Protein AF-A0A194RDP9-F1 (afdb_monomer_lite)

Secondary structure (DSSP, 8-state):
--EEEEPPHHHHHHHHHH-SSSPPPPSEEEE--GGG-SEEEEEEEEEETTS-TT-SS--TTS---S--PPPTTS---HHHHHHHHHHHHHHHHHHHHHHHHHHHS--SS--EEETTEEEEEEETTEEEEEEEEEE-S------------S--------HHHHHHHHHHHHHHHHHHH-PPPPPPTTS--PSPHHHHHHTTTT--HHHHHHTTS---HHHHHHHHHHHHHHHHHHHHHHHHHHHHS--EEEEEEEETTTEEEEEEEESS-TT---BTTB--GGGGGS-PPPEEE-GGGSS-SSHHHHHHHHHHHHHS--

Radius of gyration: 32.12 Å; chains: 1; bounding box: 70×54×94 Å

pLDDT: mean 72.59, std 16.93, range [27.05, 93.56]

Organism: Papilio machaon (NCBI:txid76193)

Structure (mmCIF, N/CA/C/O backbone):
data_AF-A0A194RDP9-F1
#
_entry.id   AF-A0A194RDP9-F1
#
loop_
_atom_site.group_PDB
_atom_site.id
_atom_site.type_symbol
_atom_site.label_atom_id
_atom_site.label_alt_id
_atom_site.label_comp_id
_atom_site.label_asym_id
_atom_site.label_entity_id
_atom_site.label_seq_id
_atom_site.pdbx_PDB_ins_code
_atom_site.Cartn_x
_atom_site.Cartn_y
_atom_site.Cartn_z
_atom_site.occupancy
_atom_site.B_iso_or_equiv
_atom_site.auth_seq_id
_atom_site.auth_comp_id
_atom_site.auth_asym_id
_atom_site.auth_atom_id
_atom_site.pdbx_PDB_model_num
ATOM 1 N N . MET A 1 1 ? 20.297 0.178 -27.960 1.00 49.28 1 MET A N 1
ATOM 2 C CA . MET A 1 1 ? 21.492 0.766 -27.316 1.00 49.28 1 MET A CA 1
ATOM 3 C C . MET A 1 1 ? 21.478 2.262 -27.610 1.00 49.28 1 MET A C 1
ATOM 5 O O . MET A 1 1 ? 21.425 2.613 -28.782 1.00 49.28 1 MET A O 1
ATOM 9 N N . SER A 1 2 ? 21.402 3.127 -26.597 1.00 51.59 2 SER A N 1
ATOM 10 C CA . SER A 1 2 ? 21.427 4.587 -26.800 1.00 51.59 2 SER A CA 1
ATOM 11 C C . SER A 1 2 ? 22.843 5.030 -27.166 1.00 51.59 2 SER A C 1
ATOM 13 O O . SER A 1 2 ? 23.798 4.568 -26.543 1.00 51.59 2 SER A O 1
ATOM 15 N N . GLN A 1 3 ? 22.990 5.899 -28.167 1.00 62.12 3 GLN A N 1
ATOM 16 C CA . GLN A 1 3 ? 24.301 6.363 -28.633 1.00 62.12 3 GLN A CA 1
ATOM 17 C C . GLN A 1 3 ? 24.459 7.860 -28.363 1.00 62.12 3 GLN A C 1
ATOM 19 O O . GLN A 1 3 ? 23.601 8.663 -28.740 1.00 62.12 3 GLN A O 1
ATOM 24 N N . VAL A 1 4 ? 25.571 8.228 -27.724 1.00 70.38 4 VAL A N 1
ATOM 25 C CA . VAL A 1 4 ? 25.986 9.620 -27.525 1.00 70.38 4 VAL A CA 1
ATOM 26 C C . VAL A 1 4 ? 27.137 9.899 -28.484 1.00 70.38 4 VAL A C 1
ATOM 28 O O . VAL A 1 4 ? 28.143 9.195 -28.471 1.00 70.38 4 VAL A O 1
ATOM 31 N N . THR A 1 5 ? 26.981 10.904 -29.339 1.00 70.44 5 THR A N 1
ATOM 32 C CA . THR A 1 5 ? 28.005 11.320 -30.308 1.00 70.44 5 THR A CA 1
ATOM 33 C C . THR A 1 5 ? 28.320 12.798 -30.128 1.00 70.44 5 THR A C 1
ATOM 35 O O . THR A 1 5 ? 27.443 13.579 -29.754 1.00 70.44 5 THR A O 1
ATOM 38 N N . LYS A 1 6 ? 29.576 13.196 -30.373 1.00 69.44 6 LYS A N 1
ATOM 39 C CA . LYS A 1 6 ? 29.940 14.618 -30.449 1.00 69.44 6 LYS A CA 1
ATOM 40 C C . LYS A 1 6 ? 29.178 15.229 -31.628 1.00 69.44 6 LYS A C 1
ATOM 42 O O . LYS A 1 6 ? 29.173 14.645 -32.713 1.00 69.44 6 LYS A O 1
ATOM 47 N N . ALA A 1 7 ? 28.517 16.363 -31.414 1.00 64.06 7 ALA A N 1
ATOM 48 C CA . ALA A 1 7 ? 27.870 17.073 -32.509 1.00 64.06 7 ALA A CA 1
ATOM 49 C C . ALA A 1 7 ? 28.940 17.557 -33.517 1.00 64.06 7 ALA A C 1
ATOM 51 O O . ALA A 1 7 ? 30.031 17.956 -33.093 1.00 64.06 7 ALA A O 1
ATOM 52 N N . PRO A 1 8 ? 28.685 17.486 -34.836 1.00 68.38 8 PRO A N 1
ATOM 53 C CA . PRO A 1 8 ? 29.645 17.931 -35.844 1.00 68.38 8 PRO A CA 1
ATOM 54 C C . PRO A 1 8 ? 29.932 19.432 -35.689 1.00 68.38 8 PRO A C 1
ATOM 56 O O . PRO A 1 8 ? 29.013 20.231 -35.505 1.00 68.38 8 PRO A O 1
ATOM 59 N N . GLU A 1 9 ? 31.212 19.816 -35.759 1.00 60.84 9 GLU A N 1
ATOM 60 C CA . GLU A 1 9 ? 31.680 21.187 -35.478 1.00 60.84 9 GLU A CA 1
ATOM 61 C C . GLU A 1 9 ? 31.036 22.247 -36.386 1.00 60.84 9 GLU A C 1
ATOM 63 O O . GLU A 1 9 ? 30.801 23.370 -35.943 1.00 60.84 9 GLU A O 1
ATOM 68 N N . GLU A 1 10 ? 30.644 21.870 -37.604 1.00 59.94 10 GLU A N 1
ATOM 69 C CA . GLU A 1 10 ? 29.934 22.738 -38.552 1.00 59.94 10 GLU A CA 1
ATOM 70 C C . GLU A 1 10 ? 28.533 23.141 -38.055 1.00 59.94 10 GLU A C 1
ATOM 72 O O . GLU A 1 10 ? 28.144 24.298 -38.190 1.00 59.94 10 GLU A O 1
ATOM 77 N N . GLN A 1 11 ? 27.797 22.233 -37.398 1.00 57.78 11 GLN A N 1
ATOM 78 C CA . GLN A 1 11 ? 26.464 22.521 -36.842 1.00 57.78 11 GLN A CA 1
ATOM 79 C C . GLN A 1 11 ? 26.543 23.368 -35.568 1.00 57.78 11 GLN A C 1
ATOM 81 O O . GLN A 1 11 ? 25.689 24.223 -35.341 1.00 57.78 11 GLN A O 1
ATOM 86 N N . ILE A 1 12 ? 27.592 23.174 -34.760 1.00 58.53 12 ILE A N 1
ATOM 87 C CA . ILE A 1 12 ? 27.860 23.989 -33.566 1.00 58.53 12 ILE A CA 1
ATOM 88 C C . ILE A 1 12 ? 28.182 25.430 -33.988 1.00 58.53 12 ILE A C 1
ATOM 90 O O . ILE A 1 12 ? 27.588 26.368 -33.462 1.00 58.53 12 ILE A O 1
ATOM 94 N N . ALA A 1 13 ? 29.057 25.612 -34.983 1.00 58.88 13 ALA A N 1
ATOM 95 C CA . ALA A 1 13 ? 29.421 26.930 -35.503 1.00 58.88 13 ALA A CA 1
ATOM 96 C C . ALA A 1 13 ? 28.229 27.655 -36.159 1.00 58.88 13 ALA A C 1
ATOM 98 O O . ALA A 1 13 ? 28.034 28.854 -35.948 1.00 58.88 13 ALA A O 1
ATOM 99 N N . GLN A 1 14 ? 27.392 26.927 -36.904 1.00 57.06 14 GLN A N 1
ATOM 100 C CA . GLN A 1 14 ? 26.221 27.488 -37.580 1.00 57.06 14 GLN A CA 1
ATOM 101 C C . GLN A 1 14 ? 25.100 27.867 -36.593 1.00 57.06 14 GLN A C 1
ATOM 103 O O . GLN A 1 14 ? 24.495 28.929 -36.738 1.00 57.06 14 GLN A O 1
ATOM 108 N N . ALA A 1 15 ? 24.882 27.075 -35.536 1.00 55.66 15 ALA A N 1
ATOM 109 C CA . ALA A 1 15 ? 23.930 27.395 -34.470 1.00 55.66 15 ALA A CA 1
ATOM 110 C C . ALA A 1 15 ? 24.404 28.557 -33.574 1.00 55.66 15 ALA A C 1
ATOM 112 O O . ALA A 1 15 ? 23.589 29.384 -33.166 1.00 55.66 15 ALA A O 1
ATOM 113 N N . MET A 1 16 ? 25.714 28.682 -33.321 1.00 56.47 16 MET A N 1
ATOM 114 C CA . MET A 1 16 ? 26.293 29.833 -32.610 1.00 56.47 16 MET A CA 1
ATOM 115 C C . MET A 1 16 ? 26.191 31.141 -33.411 1.00 56.47 16 MET A C 1
ATOM 117 O O . MET A 1 16 ? 26.093 32.209 -32.813 1.00 56.47 16 MET A O 1
ATOM 121 N N . SER A 1 17 ? 26.175 31.072 -34.747 1.00 57.22 17 SER A N 1
ATOM 122 C CA . SER A 1 17 ? 26.048 32.251 -35.613 1.00 57.22 17 SER A CA 1
ATOM 123 C C . SER A 1 17 ? 24.602 32.730 -35.819 1.00 57.22 17 SER A C 1
ATOM 125 O O . SER A 1 17 ? 24.419 33.862 -36.265 1.00 57.22 17 SER A O 1
ATOM 127 N N . MET A 1 18 ? 23.586 31.902 -35.541 1.00 56.09 18 MET A N 1
ATOM 128 C CA . MET A 1 18 ? 22.170 32.223 -35.804 1.00 56.09 18 MET A CA 1
ATOM 129 C C . MET A 1 18 ? 21.325 32.497 -34.545 1.00 56.09 18 MET A C 1
ATOM 131 O O . MET A 1 18 ? 20.244 33.069 -34.665 1.00 56.09 18 MET A O 1
ATOM 135 N N . ASN A 1 19 ? 21.798 32.155 -33.339 1.00 49.69 19 ASN A N 1
ATOM 136 C CA . ASN A 1 19 ? 21.035 32.326 -32.095 1.00 49.69 19 ASN A CA 1
ATOM 137 C C . ASN A 1 19 ? 21.462 33.581 -31.312 1.00 49.69 19 ASN A C 1
ATOM 139 O O . ASN A 1 19 ? 22.354 33.528 -30.471 1.00 49.69 19 ASN A O 1
ATOM 143 N N . ALA A 1 20 ? 20.775 34.706 -31.534 1.00 52.91 20 ALA A N 1
ATOM 144 C CA . ALA A 1 20 ? 20.868 35.881 -30.655 1.00 52.91 20 ALA A CA 1
ATOM 145 C C . ALA A 1 20 ? 19.882 35.831 -29.462 1.00 52.91 20 ALA A C 1
ATOM 147 O O . ALA A 1 20 ? 19.941 36.689 -28.585 1.00 52.91 20 ALA A O 1
ATOM 148 N N . SER A 1 21 ? 18.976 34.844 -29.404 1.00 51.75 21 SER A N 1
ATOM 149 C CA . SER A 1 21 ? 17.930 34.772 -28.365 1.00 51.75 21 SER A CA 1
ATOM 150 C C . SER A 1 21 ? 17.417 33.358 -28.030 1.00 51.75 21 SER A C 1
ATOM 152 O O . SER A 1 21 ? 16.366 33.227 -27.404 1.00 51.75 21 SER A O 1
ATOM 154 N N . GLY A 1 22 ? 18.136 32.294 -28.410 1.00 52.56 22 GLY A N 1
ATOM 155 C CA . GLY A 1 22 ? 17.765 30.899 -28.123 1.00 52.56 22 GLY A CA 1
ATOM 156 C C . GLY A 1 22 ? 18.754 30.178 -27.193 1.00 52.56 22 GLY A C 1
ATOM 157 O O . GLY A 1 22 ? 19.900 30.619 -27.071 1.00 52.56 22 GLY A O 1
ATOM 158 N N . PRO A 1 23 ? 18.343 29.075 -26.527 1.00 53.91 23 PRO A N 1
ATOM 159 C CA . PRO A 1 23 ? 19.225 28.291 -25.663 1.00 53.91 23 PRO A CA 1
ATOM 160 C C . PRO A 1 23 ? 20.448 27.781 -26.439 1.00 53.91 23 PRO A C 1
ATOM 162 O O . PRO A 1 23 ? 20.359 27.443 -27.621 1.00 53.91 23 PRO A O 1
ATOM 165 N N . ALA A 1 24 ? 21.605 27.762 -25.771 1.00 57.19 24 ALA A N 1
ATOM 166 C CA . ALA A 1 24 ? 22.878 27.415 -26.394 1.00 57.19 24 ALA A CA 1
ATOM 167 C C . ALA A 1 24 ? 22.841 25.999 -27.011 1.00 57.19 24 ALA A C 1
ATOM 169 O O . ALA A 1 24 ? 22.367 25.066 -26.352 1.00 57.19 24 ALA A O 1
ATOM 170 N N . PRO A 1 25 ? 23.355 25.811 -28.242 1.00 60.56 25 PRO A N 1
ATOM 171 C CA . PRO A 1 25 ? 23.399 24.501 -28.884 1.00 60.56 25 PRO A CA 1
ATOM 172 C C . PRO A 1 25 ? 24.262 23.537 -28.064 1.00 60.56 25 PRO A C 1
ATOM 174 O O . PRO A 1 25 ? 25.373 23.870 -27.644 1.00 60.56 25 PRO A O 1
ATOM 177 N N . SER A 1 26 ? 23.758 22.330 -27.810 1.00 64.31 26 SER A N 1
ATOM 178 C CA . SER A 1 26 ? 24.494 21.337 -27.031 1.00 64.31 26 SER A CA 1
ATOM 179 C C . SER A 1 26 ? 25.598 20.667 -27.847 1.00 64.31 26 SER A C 1
ATOM 181 O O . SER A 1 26 ? 25.355 20.171 -28.941 1.00 64.31 26 SER A O 1
ATOM 183 N N . ALA A 1 27 ? 26.793 20.540 -27.264 1.00 68.75 27 ALA A N 1
ATOM 184 C CA . ALA A 1 27 ? 27.939 19.856 -27.879 1.00 68.75 27 ALA A CA 1
ATOM 185 C C . ALA A 1 27 ? 27.749 18.332 -28.078 1.00 68.75 27 ALA A C 1
ATOM 187 O O . ALA A 1 27 ? 28.580 17.674 -28.711 1.00 68.75 27 ALA A O 1
ATOM 188 N N . LEU A 1 28 ? 26.675 17.759 -27.524 1.00 73.62 28 LEU A N 1
ATOM 189 C CA . LEU A 1 28 ? 26.375 16.330 -27.527 1.00 73.62 28 LEU A CA 1
ATOM 190 C C . LEU A 1 28 ? 25.071 16.057 -28.280 1.00 73.62 28 LEU A C 1
ATOM 192 O O . LEU A 1 28 ? 24.040 16.656 -27.984 1.00 73.62 28 LEU A O 1
ATOM 196 N N . ARG A 1 29 ? 25.111 15.097 -29.206 1.00 73.56 29 ARG A N 1
ATOM 197 C CA . ARG A 1 29 ? 23.941 14.556 -29.901 1.00 73.56 29 ARG A CA 1
ATOM 198 C C . ARG A 1 29 ? 23.597 13.189 -29.317 1.00 73.56 29 ARG A C 1
ATOM 200 O O . ARG A 1 29 ? 24.410 12.263 -29.368 1.00 73.56 29 ARG A O 1
ATOM 207 N N . VAL A 1 30 ? 22.384 13.063 -28.778 1.00 76.12 30 VAL A N 1
ATOM 208 C CA . VAL A 1 30 ? 21.876 11.823 -28.168 1.00 76.12 30 VAL A CA 1
ATOM 209 C C . VAL A 1 30 ? 20.809 11.198 -29.061 1.00 76.12 30 VAL A C 1
ATOM 211 O O . VAL A 1 30 ? 19.751 11.790 -29.313 1.00 76.12 30 VAL A O 1
ATOM 214 N N . THR A 1 31 ? 21.075 9.974 -29.509 1.00 80.06 31 THR A N 1
ATOM 215 C CA . THR A 1 31 ? 20.140 9.162 -30.293 1.00 80.06 31 THR A CA 1
ATOM 216 C C . THR A 1 31 ? 19.534 8.094 -29.386 1.00 80.06 31 THR A C 1
ATOM 218 O O . THR A 1 31 ? 20.235 7.201 -28.904 1.00 80.06 31 THR A O 1
ATOM 221 N N . VAL A 1 32 ? 18.227 8.214 -29.135 1.00 80.50 32 VAL A N 1
ATOM 222 C CA . VAL A 1 32 ? 17.446 7.314 -28.272 1.00 80.50 32 VAL A CA 1
ATOM 223 C C . VAL A 1 32 ? 16.611 6.374 -29.155 1.00 80.50 32 VAL A C 1
ATOM 225 O O . VAL A 1 32 ? 15.941 6.871 -30.067 1.00 80.50 32 VAL A O 1
ATOM 228 N N . PRO A 1 33 ? 16.629 5.047 -28.913 1.00 84.56 33 PRO A N 1
ATOM 229 C CA . PRO A 1 33 ? 15.782 4.086 -29.623 1.00 84.56 33 PRO A CA 1
ATOM 230 C C . PRO A 1 33 ? 14.289 4.441 -29.535 1.00 84.56 33 PRO A C 1
ATOM 232 O O . PRO A 1 33 ? 13.869 4.965 -28.504 1.00 84.56 33 PRO A O 1
ATOM 235 N N . PRO A 1 34 ? 13.470 4.109 -30.550 1.00 79.62 34 PRO A N 1
ATOM 236 C CA . PRO A 1 34 ? 12.046 4.461 -30.574 1.00 79.62 34 PRO A CA 1
ATOM 237 C C . PRO A 1 34 ? 11.260 3.888 -29.387 1.00 79.62 34 PRO A C 1
ATOM 239 O O . PRO A 1 34 ? 10.310 4.503 -28.928 1.00 79.62 34 PRO A O 1
ATOM 242 N N . GLU A 1 35 ? 11.693 2.757 -28.826 1.00 82.12 35 GLU A N 1
ATOM 243 C CA . GLU A 1 35 ? 11.069 2.142 -27.646 1.00 82.12 35 GLU A CA 1
ATOM 244 C C . GLU A 1 35 ? 11.272 2.921 -26.336 1.00 82.12 35 GLU A C 1
ATOM 246 O O . GLU A 1 35 ? 10.608 2.626 -25.342 1.00 82.12 35 GLU A O 1
ATOM 251 N N . LEU A 1 36 ? 12.226 3.855 -26.301 1.00 82.81 36 LEU A N 1
ATOM 252 C CA . LEU A 1 36 ? 12.558 4.673 -25.130 1.00 82.81 36 LEU A CA 1
ATOM 253 C C . LEU A 1 36 ? 12.192 6.150 -25.335 1.00 82.81 36 LEU A C 1
ATOM 255 O O . LEU A 1 36 ? 12.552 6.991 -24.516 1.00 82.81 36 LEU A O 1
ATOM 259 N N . GLN A 1 37 ? 11.520 6.473 -26.441 1.00 81.62 37 GLN A N 1
ATOM 260 C CA . GLN A 1 37 ? 11.021 7.817 -26.714 1.00 81.62 37 GLN A CA 1
ATOM 261 C C . GLN A 1 37 ? 9.710 8.071 -25.957 1.00 81.62 37 GLN A C 1
ATOM 263 O O . GLN A 1 37 ? 8.996 7.141 -25.589 1.00 81.62 37 GLN A O 1
ATOM 268 N N . GLY A 1 38 ? 9.409 9.342 -25.692 1.00 81.12 38 GLY A N 1
ATOM 269 C CA . GLY A 1 38 ? 8.203 9.745 -24.973 1.00 81.12 38 GLY A CA 1
ATOM 270 C C . GLY A 1 38 ? 8.324 9.710 -23.449 1.00 81.12 38 GLY A C 1
ATOM 271 O O . GLY A 1 38 ? 9.409 9.845 -22.886 1.00 81.12 38 GLY A O 1
ATOM 272 N N . VAL A 1 39 ? 7.177 9.574 -22.782 1.00 81.62 39 VAL A N 1
ATOM 273 C CA . VAL A 1 39 ? 7.047 9.588 -21.317 1.00 81.62 39 VAL A CA 1
ATOM 274 C C . VAL A 1 39 ? 6.405 8.283 -20.856 1.00 81.62 39 VAL A C 1
ATOM 276 O O . VAL A 1 39 ? 5.459 7.797 -21.479 1.00 81.62 39 VAL A O 1
ATOM 279 N N . ALA A 1 40 ? 6.905 7.710 -19.760 1.00 85.00 40 ALA A N 1
ATOM 280 C CA . ALA A 1 40 ? 6.271 6.576 -19.097 1.00 85.00 40 ALA A CA 1
ATOM 281 C C . ALA A 1 40 ? 6.117 6.821 -17.596 1.00 85.00 40 ALA A C 1
ATOM 283 O O . ALA A 1 40 ? 6.939 7.510 -16.992 1.00 85.00 40 ALA A O 1
ATOM 284 N N . PHE A 1 41 ? 5.082 6.230 -17.006 1.00 84.25 41 PHE A N 1
ATOM 285 C CA . PHE A 1 41 ? 4.869 6.215 -15.562 1.00 84.25 41 PHE A CA 1
ATOM 286 C C . PHE A 1 41 ? 4.098 4.963 -15.136 1.00 84.25 41 PHE A C 1
ATOM 288 O O . PHE A 1 41 ? 3.421 4.320 -15.943 1.00 84.25 41 PHE A O 1
ATOM 295 N N . ILE A 1 42 ? 4.212 4.627 -13.852 1.00 85.31 42 ILE A N 1
ATOM 296 C CA . ILE A 1 42 ? 3.435 3.567 -13.210 1.00 85.31 42 ILE A CA 1
ATOM 297 C C . ILE A 1 42 ? 2.245 4.208 -12.507 1.00 85.31 42 ILE A C 1
ATOM 299 O O . ILE A 1 42 ? 2.431 5.074 -11.654 1.00 85.31 42 ILE A O 1
ATOM 303 N N . SER A 1 43 ? 1.039 3.775 -12.857 1.00 82.81 43 SER A N 1
ATOM 304 C CA . SER A 1 43 ? -0.191 4.149 -12.169 1.00 82.81 43 SER A CA 1
ATOM 305 C C . SER A 1 43 ? -0.595 3.053 -11.199 1.00 82.81 43 SER A C 1
ATOM 307 O O . SER A 1 43 ? -0.587 1.880 -11.578 1.00 82.81 43 SER A O 1
ATOM 309 N N . VAL A 1 44 ? -1.007 3.418 -9.989 1.00 84.44 44 VAL A N 1
ATOM 310 C CA . VAL A 1 44 ? -1.552 2.459 -9.028 1.00 84.44 44 VAL A CA 1
ATOM 311 C C . VAL A 1 44 ? -2.926 2.916 -8.560 1.00 84.44 44 VAL A C 1
ATOM 313 O O . VAL A 1 44 ? -3.107 4.070 -8.180 1.00 84.44 44 VAL A O 1
ATOM 316 N N . LEU A 1 45 ? -3.892 2.006 -8.616 1.00 83.31 45 LEU A N 1
ATOM 317 C CA . LEU A 1 45 ? -5.298 2.243 -8.317 1.00 83.31 45 LEU A CA 1
ATOM 318 C C . LEU A 1 45 ? -5.836 1.109 -7.449 1.00 83.31 45 LEU A C 1
ATOM 320 O O . LEU A 1 45 ? -5.466 -0.045 -7.640 1.00 83.31 45 LEU A O 1
ATOM 324 N N . CYS A 1 46 ? -6.742 1.420 -6.527 1.00 85.44 46 CYS A N 1
ATOM 325 C CA . CYS A 1 46 ? -7.493 0.414 -5.781 1.00 85.44 46 CYS A CA 1
ATOM 326 C C . CYS A 1 46 ? -8.975 0.565 -6.111 1.00 85.44 46 CYS A C 1
ATOM 328 O O . CYS A 1 46 ? -9.546 1.626 -5.872 1.00 85.44 46 CYS A O 1
ATOM 330 N N . GLN A 1 47 ? -9.593 -0.490 -6.632 1.00 81.06 47 GLN A N 1
ATOM 331 C CA . GLN A 1 47 ? -11.009 -0.525 -6.981 1.00 81.06 47 GLN A CA 1
ATOM 332 C C . GLN A 1 47 ? -11.763 -1.455 -6.032 1.00 81.06 47 GLN A C 1
ATOM 334 O O . GLN A 1 47 ? -11.301 -2.553 -5.709 1.00 81.06 47 GLN A O 1
ATOM 339 N N . LYS A 1 48 ? -12.942 -1.023 -5.580 1.00 80.31 48 LYS A N 1
ATOM 340 C CA . LYS A 1 48 ? -13.862 -1.864 -4.814 1.00 80.31 48 LYS A CA 1
ATOM 341 C C . LYS A 1 48 ? -14.774 -2.607 -5.794 1.00 80.31 48 LYS A C 1
ATOM 343 O O . LYS A 1 48 ? -15.406 -1.977 -6.627 1.00 80.31 48 LYS A O 1
ATOM 348 N N . GLU A 1 49 ? -14.886 -3.926 -5.665 1.00 65.50 49 GLU A N 1
ATOM 349 C CA . GLU A 1 49 ? -15.593 -4.830 -6.598 1.00 65.50 49 GLU A CA 1
ATOM 350 C C . GLU A 1 49 ? -17.086 -4.487 -6.802 1.00 65.50 49 GLU A C 1
ATOM 352 O O . GLU A 1 49 ? -17.702 -4.916 -7.772 1.00 65.50 49 GLU A O 1
ATOM 357 N N . GLN A 1 50 ? -17.677 -3.685 -5.908 1.00 57.47 50 GLN A N 1
ATOM 358 C CA . GLN A 1 50 ? -19.073 -3.249 -6.000 1.00 57.47 50 GLN A CA 1
ATOM 359 C C . GLN A 1 50 ? -19.305 -2.083 -6.983 1.00 57.47 50 GLN A C 1
ATOM 361 O O . GLN A 1 50 ? -20.454 -1.806 -7.318 1.00 57.47 50 GLN A O 1
ATOM 366 N N . GLU A 1 51 ? -18.243 -1.430 -7.461 1.00 53.22 51 GLU A N 1
ATOM 367 C CA . GLU A 1 51 ? -18.287 -0.435 -8.536 1.00 53.22 51 GLU A CA 1
ATOM 368 C C . GLU A 1 51 ? -17.796 -1.088 -9.840 1.00 53.22 51 GLU A C 1
ATOM 370 O O . GLU A 1 51 ? -16.599 -1.271 -10.049 1.00 53.22 51 GLU A O 1
ATOM 375 N N . ASP A 1 52 ? -18.757 -1.483 -10.679 1.00 43.47 52 ASP A N 1
ATOM 376 C CA . ASP A 1 52 ? -18.625 -1.939 -12.067 1.00 43.47 52 ASP A CA 1
ATOM 377 C C . ASP A 1 52 ? -17.537 -2.980 -12.388 1.00 43.47 52 ASP A C 1
ATOM 379 O O . ASP A 1 52 ? -16.476 -2.686 -12.940 1.00 43.47 52 ASP A O 1
ATOM 383 N N . VAL A 1 53 ? -17.915 -4.256 -12.251 1.00 44.81 53 VAL A N 1
ATOM 384 C CA . VAL A 1 53 ? -17.249 -5.416 -12.885 1.00 44.81 53 VAL A CA 1
ATOM 385 C C . VAL A 1 53 ? -17.181 -5.288 -14.428 1.00 44.81 53 VAL A C 1
ATOM 387 O O . VAL A 1 53 ? -16.454 -6.026 -15.088 1.00 44.81 53 VAL A O 1
ATOM 390 N N . VAL A 1 54 ? -17.899 -4.332 -15.032 1.00 38.38 54 VAL A N 1
ATOM 391 C CA . VAL A 1 54 ? -18.023 -4.172 -16.494 1.00 38.38 54 VAL A CA 1
ATOM 392 C C . VAL A 1 54 ? -17.103 -3.083 -17.078 1.00 38.38 54 VAL A C 1
ATOM 394 O O . VAL A 1 54 ? -16.881 -3.071 -18.286 1.00 38.38 54 VAL A O 1
ATOM 397 N N . THR A 1 55 ? -16.450 -2.247 -16.262 1.00 42.88 55 THR A N 1
ATOM 398 C CA . THR A 1 55 ? -15.580 -1.152 -16.760 1.00 42.88 55 THR A CA 1
ATOM 399 C C . THR A 1 55 ? -14.082 -1.455 -16.621 1.00 42.88 55 THR A C 1
ATOM 401 O O . THR A 1 55 ? -13.241 -0.567 -16.717 1.00 42.88 55 THR A O 1
ATOM 404 N N . ALA A 1 56 ? -13.700 -2.726 -16.449 1.00 40.97 56 ALA A N 1
ATOM 405 C CA . ALA A 1 56 ? -12.291 -3.140 -16.526 1.00 40.97 56 ALA A CA 1
ATOM 406 C C . ALA A 1 56 ? -11.738 -3.105 -17.969 1.00 40.97 56 ALA A C 1
ATOM 408 O O . ALA A 1 56 ? -10.544 -3.296 -18.198 1.00 40.97 56 ALA A O 1
ATOM 409 N N . THR A 1 57 ? -12.596 -2.826 -18.958 1.00 44.78 57 THR A N 1
ATOM 410 C CA . THR A 1 57 ? -12.180 -2.474 -20.316 1.00 44.78 57 THR A CA 1
ATOM 411 C C . THR A 1 57 ? -12.379 -0.978 -20.545 1.00 44.78 57 THR A C 1
ATOM 413 O O . THR A 1 57 ? -13.490 -0.469 -20.503 1.00 44.78 57 THR A O 1
ATOM 416 N N . LEU A 1 58 ? -11.274 -0.303 -20.876 1.00 42.00 58 LEU A N 1
ATOM 417 C CA . LEU A 1 58 ? -11.230 1.003 -21.543 1.00 42.00 58 LEU A CA 1
ATOM 418 C C . LEU A 1 58 ? -11.506 2.232 -20.665 1.00 42.00 58 LEU A C 1
ATOM 420 O O . LEU A 1 58 ? -12.475 2.958 -20.851 1.00 42.00 58 LEU A O 1
ATOM 424 N N . SER A 1 59 ? -10.533 2.585 -19.829 1.00 41.19 59 SER A N 1
ATOM 425 C CA . SER A 1 59 ? -10.145 3.995 -19.683 1.00 41.19 59 SER A CA 1
ATOM 426 C C . SER A 1 59 ? -8.645 4.121 -19.434 1.00 41.19 59 SER A C 1
ATOM 428 O O . SER A 1 59 ? -8.188 4.670 -18.438 1.00 41.19 59 SER A O 1
ATOM 430 N N . SER A 1 60 ? -7.849 3.686 -20.416 1.00 41.62 60 SER A N 1
ATOM 431 C CA . SER A 1 60 ? -6.466 4.171 -20.586 1.00 41.62 60 SER A CA 1
ATOM 432 C C . SER A 1 60 ? -6.399 5.708 -20.716 1.00 41.62 60 SER A C 1
ATOM 434 O O . SER A 1 60 ? -5.325 6.291 -20.656 1.00 41.62 60 SER A O 1
ATOM 436 N N . SER A 1 61 ? -7.556 6.353 -20.885 1.00 40.69 61 SER A N 1
ATOM 437 C CA . SER A 1 61 ? -7.820 7.789 -20.944 1.00 40.69 61 SER A CA 1
ATOM 438 C C . SER A 1 61 ? -7.940 8.494 -19.583 1.00 40.69 61 SER A C 1
ATOM 440 O O . SER A 1 61 ? -7.911 9.718 -19.564 1.00 40.69 61 SER A O 1
ATOM 442 N N . ALA A 1 62 ? -8.052 7.784 -18.450 1.00 42.34 62 ALA A N 1
ATOM 443 C CA . ALA A 1 62 ? -8.041 8.421 -17.119 1.00 42.34 62 ALA A CA 1
ATOM 444 C C . ALA A 1 62 ? -6.614 8.706 -16.603 1.00 42.34 62 ALA A C 1
ATOM 446 O O . ALA A 1 62 ? -6.418 9.430 -15.629 1.00 42.34 62 ALA A O 1
ATOM 447 N N . LEU A 1 63 ? -5.604 8.160 -17.280 1.00 45.81 63 LEU A N 1
ATOM 448 C CA . LEU A 1 63 ? -4.194 8.234 -16.913 1.00 45.81 63 LEU A CA 1
ATOM 449 C C . LEU A 1 63 ? -3.549 9.433 -17.619 1.00 45.81 63 LEU A C 1
ATOM 451 O O . LEU A 1 63 ? -2.679 9.300 -18.481 1.00 45.81 63 LEU A O 1
ATOM 455 N N . ASN A 1 64 ? -4.028 10.630 -17.280 1.00 43.16 64 ASN A N 1
ATOM 456 C CA . ASN A 1 64 ? -3.479 11.873 -17.808 1.00 43.16 64 ASN A CA 1
ATOM 457 C C . ASN A 1 64 ? -2.035 12.040 -17.324 1.00 43.16 64 ASN A C 1
ATOM 459 O O . ASN A 1 64 ? -1.769 12.126 -16.129 1.00 43.16 64 ASN A O 1
ATOM 463 N N . CYS A 1 65 ? -1.098 12.090 -18.270 1.00 42.97 65 CYS A N 1
ATOM 464 C CA . CYS A 1 65 ? 0.321 12.291 -18.000 1.00 42.97 65 CYS A CA 1
ATOM 465 C C . CYS A 1 65 ? 0.538 13.703 -17.413 1.00 42.97 65 CYS A C 1
ATOM 467 O O . CYS A 1 65 ? 0.258 14.681 -18.115 1.00 42.97 65 CYS A O 1
ATOM 469 N N . PRO A 1 66 ? 1.079 13.871 -16.192 1.00 42.38 66 PRO A N 1
ATOM 470 C CA . PRO A 1 66 ? 1.516 15.175 -15.716 1.00 42.38 66 PRO A CA 1
ATOM 471 C C . PRO A 1 66 ? 2.891 15.459 -16.325 1.00 42.38 66 PRO A C 1
ATOM 473 O O . PRO A 1 66 ? 3.930 15.192 -15.731 1.00 42.38 66 PRO A O 1
ATOM 476 N N . GLY A 1 67 ? 2.898 15.926 -17.570 1.00 45.94 67 GLY A N 1
ATOM 477 C CA . GLY A 1 67 ? 4.133 16.245 -18.275 1.00 45.94 67 GLY A CA 1
ATOM 478 C C . GLY A 1 67 ? 3.937 16.242 -19.777 1.00 45.94 67 GLY A C 1
ATOM 479 O O . GLY A 1 67 ? 4.182 15.243 -20.447 1.00 45.94 67 GLY A O 1
ATOM 480 N N . THR A 1 68 ? 3.511 17.376 -20.323 1.00 44.34 68 THR A N 1
ATOM 481 C CA . THR A 1 68 ? 3.730 17.653 -21.739 1.00 44.34 68 THR A CA 1
ATOM 482 C C . THR A 1 68 ? 5.233 17.824 -21.934 1.00 44.34 68 THR A C 1
ATOM 484 O O . THR A 1 68 ? 5.802 18.817 -21.474 1.00 44.34 68 THR A O 1
ATOM 487 N N . LEU A 1 69 ? 5.890 16.876 -22.606 1.00 50.44 69 LEU A N 1
ATOM 488 C CA . LEU A 1 69 ? 7.133 17.222 -23.292 1.00 50.44 69 LEU A CA 1
ATOM 489 C C . LEU A 1 69 ? 6.796 18.372 -24.259 1.00 50.44 69 LEU A C 1
ATOM 491 O O . LEU A 1 69 ? 5.736 18.318 -24.895 1.00 50.44 69 LEU A O 1
ATOM 495 N N . PRO A 1 70 ? 7.621 19.430 -24.348 1.00 43.25 70 PRO A N 1
ATOM 496 C CA . PRO A 1 70 ? 7.425 20.450 -25.366 1.00 43.25 70 PRO A CA 1
ATOM 497 C C . PRO A 1 70 ? 7.386 19.764 -26.733 1.00 43.25 70 PRO A C 1
ATOM 499 O O . PRO A 1 70 ? 8.144 18.827 -26.985 1.00 43.25 70 PRO A O 1
ATOM 502 N N . GLY A 1 71 ? 6.418 20.190 -27.544 1.00 43.53 71 GLY A N 1
ATOM 503 C CA . GLY A 1 71 ? 6.012 19.524 -28.772 1.00 43.53 71 GLY A CA 1
ATOM 504 C C . GLY A 1 71 ? 7.156 19.229 -29.737 1.00 43.53 71 GLY A C 1
ATOM 505 O O . GLY A 1 71 ? 8.209 19.871 -29.725 1.00 43.53 71 GLY A O 1
ATOM 506 N N . ASP A 1 72 ? 6.886 18.238 -30.581 1.00 41.75 72 ASP A N 1
ATOM 507 C CA . ASP A 1 72 ? 7.683 17.814 -31.727 1.00 41.75 72 ASP A CA 1
ATOM 508 C C . ASP A 1 72 ? 8.209 19.045 -32.496 1.00 41.75 72 ASP A C 1
ATOM 510 O O . ASP A 1 72 ? 7.449 19.753 -33.154 1.00 41.75 72 ASP A O 1
ATOM 514 N N . GLY A 1 73 ? 9.491 19.382 -32.310 1.00 45.94 73 GLY A N 1
ATOM 515 C CA . GLY A 1 73 ? 10.120 20.554 -32.936 1.00 45.94 73 GLY A CA 1
ATOM 516 C C . GLY A 1 73 ? 11.081 21.361 -32.056 1.00 45.94 73 GLY A C 1
ATOM 517 O O . GLY A 1 73 ? 11.936 22.059 -32.597 1.00 45.94 73 GLY A O 1
ATOM 518 N N . ALA A 1 74 ? 11.012 21.253 -30.726 1.00 47.38 74 ALA A N 1
ATOM 519 C CA . ALA A 1 74 ? 12.056 21.798 -29.854 1.00 47.38 74 ALA A CA 1
ATOM 520 C C . ALA A 1 74 ? 13.123 20.721 -29.604 1.00 47.38 74 ALA A C 1
ATOM 522 O O . ALA A 1 74 ? 12.823 19.693 -28.994 1.00 47.38 74 ALA A O 1
ATOM 523 N N . GLU A 1 75 ? 14.369 20.926 -30.055 1.00 54.59 75 GLU A N 1
ATOM 524 C CA . GLU A 1 75 ? 15.478 20.071 -29.616 1.00 54.59 75 GLU A CA 1
ATOM 525 C C . GLU A 1 75 ? 15.621 20.200 -28.095 1.00 54.59 75 GLU A C 1
ATOM 527 O O . GLU A 1 75 ? 16.188 21.159 -27.570 1.00 54.59 75 GLU A O 1
ATOM 532 N N . LEU A 1 76 ? 15.062 19.223 -27.379 1.00 63.91 76 LEU A N 1
ATOM 533 C CA . LEU A 1 76 ? 15.279 19.055 -25.953 1.00 63.91 76 LEU A CA 1
ATOM 534 C C . LEU A 1 76 ? 16.779 18.957 -25.705 1.00 63.91 76 LEU A C 1
ATOM 536 O O . LEU A 1 76 ? 17.487 18.209 -26.389 1.00 63.91 76 LEU A O 1
ATOM 540 N N . HIS A 1 77 ? 17.252 19.679 -24.690 1.00 76.56 77 HIS A N 1
ATOM 541 C CA . HIS A 1 77 ? 18.632 19.564 -24.248 1.00 76.56 77 HIS A CA 1
ATOM 542 C C . HIS A 1 77 ? 18.947 18.082 -24.007 1.00 76.56 77 HIS A C 1
ATOM 544 O O . HIS A 1 77 ? 18.154 17.370 -23.388 1.00 76.56 77 HIS A O 1
ATOM 550 N N . TRP A 1 78 ? 20.087 17.600 -24.508 1.00 80.19 78 TRP A N 1
ATOM 551 C CA . TRP A 1 78 ? 20.459 16.179 -24.479 1.00 80.19 78 TRP A CA 1
ATOM 552 C C . TRP A 1 78 ? 20.267 15.515 -23.104 1.00 80.19 78 TRP A C 1
ATOM 554 O O . TRP A 1 78 ? 19.906 14.341 -23.042 1.00 80.19 78 TRP A O 1
ATOM 564 N N . GLN A 1 79 ? 20.461 16.271 -22.018 1.00 81.31 79 GLN A N 1
ATOM 565 C CA . GLN A 1 79 ? 20.231 15.826 -20.646 1.00 81.31 79 GLN A CA 1
ATOM 566 C C . GLN A 1 79 ? 18.762 15.471 -20.395 1.00 81.31 79 GLN A C 1
ATOM 568 O O . GLN A 1 79 ? 18.489 14.377 -19.920 1.00 81.31 79 GLN A O 1
ATOM 573 N N . GLN A 1 80 ? 17.821 16.344 -20.767 1.00 81.75 80 GLN A N 1
ATOM 574 C CA . GLN A 1 80 ? 16.379 16.101 -20.612 1.00 81.75 80 GLN A CA 1
ATOM 575 C C . GLN A 1 80 ? 15.924 14.913 -21.465 1.00 81.75 80 GLN A C 1
ATOM 577 O O . GLN A 1 80 ? 15.109 14.100 -21.036 1.00 81.75 80 GLN A O 1
ATOM 582 N N . LYS A 1 81 ? 16.493 14.770 -22.668 1.00 81.12 81 LYS A N 1
ATOM 583 C CA . LYS A 1 81 ? 16.225 13.622 -23.544 1.00 81.12 81 LYS A CA 1
ATOM 584 C C . LYS A 1 81 ? 16.703 12.303 -22.926 1.00 81.12 81 LYS A C 1
ATOM 586 O O . LYS A 1 81 ? 16.034 11.281 -23.062 1.00 81.12 81 LYS A O 1
ATOM 591 N N . LEU A 1 82 ? 17.858 12.319 -22.260 1.00 83.81 82 LEU A N 1
ATOM 592 C CA . LEU A 1 82 ? 18.417 11.148 -21.586 1.00 83.81 82 LEU A CA 1
ATOM 593 C C . LEU A 1 82 ? 17.649 10.828 -20.297 1.00 83.81 82 LEU A C 1
ATOM 595 O O . LEU A 1 82 ? 17.341 9.666 -20.061 1.00 83.81 82 LEU A O 1
ATOM 599 N N . GLU A 1 83 ? 17.272 11.846 -19.525 1.00 83.44 83 GLU A N 1
ATOM 600 C CA . GLU A 1 83 ? 16.426 11.722 -18.334 1.00 83.44 83 GLU A CA 1
ATOM 601 C C . GLU A 1 83 ? 15.064 11.095 -18.673 1.00 83.44 83 GLU A C 1
ATOM 603 O O . GLU A 1 83 ? 14.641 10.137 -18.028 1.00 83.44 83 GLU A O 1
ATOM 608 N N . ALA A 1 84 ? 14.410 11.554 -19.746 1.00 83.25 84 ALA A N 1
ATOM 609 C CA . ALA A 1 84 ? 13.162 10.959 -20.220 1.00 83.25 84 ALA A CA 1
ATOM 610 C C . ALA A 1 84 ? 13.345 9.482 -20.613 1.00 83.25 84 ALA A C 1
ATOM 612 O O . ALA A 1 84 ? 12.584 8.622 -20.168 1.00 83.25 84 ALA A O 1
ATOM 613 N N . ALA A 1 85 ? 14.396 9.163 -21.377 1.00 86.69 85 ALA A N 1
ATOM 614 C CA . ALA A 1 85 ? 14.701 7.786 -21.764 1.00 86.69 85 ALA A CA 1
ATOM 615 C C . ALA A 1 85 ? 15.001 6.883 -20.551 1.00 86.69 85 ALA A C 1
ATOM 617 O O . ALA A 1 85 ? 14.582 5.723 -20.523 1.00 86.69 85 ALA A O 1
ATOM 618 N N . GLN A 1 86 ? 15.698 7.414 -19.540 1.00 87.19 86 GLN A N 1
ATOM 619 C CA . GLN A 1 86 ? 15.976 6.723 -18.282 1.00 87.19 86 GLN A CA 1
ATOM 620 C C . GLN A 1 86 ? 14.681 6.415 -17.524 1.00 87.19 86 GLN A C 1
ATOM 622 O O . GLN A 1 86 ? 14.502 5.287 -17.068 1.00 87.19 86 GLN A O 1
ATOM 627 N N . ASN A 1 87 ? 13.755 7.373 -17.448 1.00 85.69 87 ASN A N 1
ATOM 628 C CA . ASN A 1 87 ? 12.454 7.175 -16.809 1.00 85.69 87 ASN A CA 1
ATOM 629 C C . ASN A 1 87 ? 11.622 6.100 -17.521 1.00 85.69 87 ASN A C 1
ATOM 631 O O . ASN A 1 87 ? 11.011 5.258 -16.859 1.00 85.69 87 ASN A O 1
ATOM 635 N N . VAL A 1 88 ? 11.631 6.081 -18.861 1.00 88.06 88 VAL A N 1
ATOM 636 C CA . VAL A 1 88 ? 10.943 5.041 -19.644 1.00 88.06 88 VAL A CA 1
ATOM 637 C C . VAL A 1 88 ? 11.525 3.659 -19.363 1.00 88.06 88 VAL A C 1
ATOM 639 O O . VAL A 1 88 ? 10.769 2.717 -19.118 1.00 88.06 88 VAL A O 1
ATOM 642 N N . LEU A 1 89 ? 12.855 3.536 -19.367 1.00 88.94 89 LEU A N 1
ATOM 643 C CA . LEU A 1 89 ? 13.530 2.274 -19.072 1.00 88.94 89 LEU A CA 1
ATOM 644 C C . LEU A 1 89 ? 13.206 1.792 -17.652 1.00 88.94 89 LEU A C 1
ATOM 646 O O . LEU A 1 89 ? 12.806 0.643 -17.475 1.00 88.94 89 LEU A O 1
ATOM 650 N N . PHE A 1 90 ? 13.302 2.693 -16.672 1.00 86.75 90 PHE A N 1
ATOM 651 C CA . PHE A 1 90 ? 12.997 2.405 -15.275 1.00 86.75 90 PHE A CA 1
ATOM 652 C C . PHE A 1 90 ? 11.565 1.892 -15.094 1.00 86.75 90 PHE A C 1
ATOM 654 O O . PHE A 1 90 ? 11.365 0.851 -14.472 1.00 86.75 90 PHE A O 1
ATOM 661 N N . CYS A 1 91 ? 10.565 2.572 -15.666 1.00 88.00 91 CYS A N 1
ATOM 662 C CA . CYS A 1 91 ? 9.168 2.150 -15.531 1.00 88.00 91 CYS A CA 1
ATOM 663 C C . CYS A 1 91 ? 8.920 0.780 -16.178 1.00 88.00 91 CYS A C 1
ATOM 665 O O . CYS A 1 91 ? 8.214 -0.047 -15.605 1.00 88.00 91 CYS A O 1
ATOM 667 N N . LYS A 1 92 ? 9.521 0.514 -17.345 1.00 90.31 92 LYS A N 1
ATOM 668 C CA . LYS A 1 92 ? 9.408 -0.787 -18.022 1.00 90.31 92 LYS A CA 1
ATOM 669 C C . LYS A 1 92 ? 10.029 -1.917 -17.203 1.00 90.31 92 LYS A C 1
ATOM 671 O O . LYS A 1 92 ? 9.401 -2.960 -17.042 1.00 90.31 92 LYS A O 1
ATOM 676 N N . GLU A 1 93 ? 11.232 -1.710 -16.676 1.00 89.44 93 GLU A N 1
ATOM 677 C CA . GLU A 1 93 ? 11.930 -2.708 -15.861 1.00 89.44 93 GLU A CA 1
ATOM 678 C C . GLU A 1 93 ? 11.202 -2.965 -14.539 1.00 89.44 93 GLU A C 1
ATOM 680 O O . GLU A 1 93 ? 10.980 -4.116 -14.163 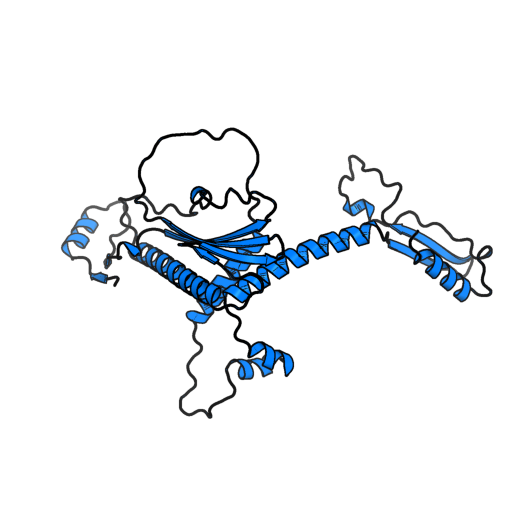1.00 89.44 93 GLU A O 1
ATOM 685 N N . LEU A 1 94 ? 10.750 -1.899 -13.876 1.00 88.31 94 LEU A N 1
ATOM 686 C CA . LEU A 1 94 ? 9.956 -1.992 -12.658 1.00 88.31 94 LEU A CA 1
ATOM 687 C C . LEU A 1 94 ? 8.665 -2.784 -12.893 1.00 88.31 94 LEU A C 1
ATOM 689 O O . LEU A 1 94 ? 8.361 -3.700 -12.132 1.00 88.31 94 LEU A O 1
ATOM 693 N N . PHE A 1 95 ? 7.923 -2.472 -13.958 1.00 91.69 95 PHE A N 1
ATOM 694 C CA . PHE A 1 95 ? 6.699 -3.194 -14.294 1.00 91.69 95 PHE A CA 1
ATOM 695 C C . PHE A 1 95 ? 6.974 -4.666 -14.611 1.00 91.69 95 PHE A C 1
ATOM 697 O O . PHE A 1 95 ? 6.281 -5.540 -14.099 1.00 91.69 95 PHE A O 1
ATOM 704 N N . ALA A 1 96 ? 8.013 -4.958 -15.399 1.00 91.56 96 ALA A N 1
ATOM 705 C CA . ALA A 1 96 ? 8.406 -6.331 -15.707 1.00 91.56 96 ALA A CA 1
ATOM 706 C C . ALA A 1 96 ? 8.772 -7.116 -14.437 1.00 91.56 96 ALA A C 1
ATOM 708 O O . ALA A 1 96 ? 8.394 -8.281 -14.297 1.00 91.56 96 ALA A O 1
ATOM 709 N N . ARG A 1 97 ? 9.457 -6.470 -13.485 1.00 91.12 97 ARG A N 1
ATOM 710 C CA . ARG A 1 97 ? 9.781 -7.073 -12.192 1.00 91.12 97 ARG A CA 1
ATOM 711 C C . ARG A 1 97 ? 8.524 -7.364 -11.373 1.00 91.12 97 ARG A C 1
ATOM 713 O O . ARG A 1 97 ? 8.385 -8.484 -10.890 1.00 91.12 97 ARG A O 1
ATOM 720 N N . LEU A 1 98 ? 7.608 -6.404 -11.262 1.00 92.25 98 LEU A N 1
ATOM 721 C CA . LEU A 1 98 ? 6.332 -6.582 -10.559 1.00 92.25 98 LEU A CA 1
ATOM 722 C C . LEU A 1 98 ? 5.471 -7.676 -11.201 1.00 92.25 98 LEU A C 1
ATOM 724 O O . LEU A 1 98 ? 4.873 -8.479 -10.493 1.00 92.25 98 LEU A O 1
ATOM 728 N N . ALA A 1 99 ? 5.438 -7.745 -12.531 1.00 93.56 99 ALA A N 1
ATOM 729 C CA . ALA A 1 99 ? 4.713 -8.772 -13.269 1.00 93.56 99 ALA A CA 1
ATOM 730 C C . ALA A 1 99 ? 5.289 -10.173 -13.012 1.00 93.56 99 ALA A C 1
ATOM 732 O O . ALA A 1 99 ? 4.537 -11.123 -12.804 1.00 93.56 99 ALA A O 1
ATOM 733 N N . ALA A 1 100 ? 6.618 -10.306 -12.984 1.00 92.62 100 ALA A N 1
ATOM 734 C CA . ALA A 1 100 ? 7.271 -11.568 -12.649 1.00 92.62 100 ALA A CA 1
ATOM 735 C C . ALA A 1 100 ? 6.981 -11.995 -11.201 1.00 92.62 100 ALA A C 1
ATOM 737 O O . ALA A 1 100 ? 6.713 -13.169 -10.953 1.00 92.62 100 ALA A O 1
ATOM 738 N N . GLU A 1 101 ? 6.996 -11.048 -10.258 1.00 92.44 101 GLU A N 1
ATOM 739 C CA . GLU A 1 101 ? 6.634 -11.296 -8.859 1.00 92.44 101 GLU A CA 1
ATOM 740 C C . GLU A 1 101 ? 5.162 -11.700 -8.717 1.00 92.44 101 GLU A C 1
ATOM 742 O O . GLU A 1 101 ? 4.870 -12.644 -7.992 1.00 92.44 101 GLU A O 1
ATOM 747 N N . ALA A 1 102 ? 4.250 -11.069 -9.463 1.00 92.50 102 ALA A N 1
ATOM 748 C CA . ALA A 1 102 ? 2.823 -11.391 -9.443 1.00 92.50 102 ALA A CA 1
ATOM 749 C C . ALA A 1 102 ? 2.535 -12.852 -9.801 1.00 92.50 102 ALA A C 1
ATOM 751 O O . ALA A 1 102 ? 1.661 -13.469 -9.203 1.00 92.50 102 ALA A O 1
ATOM 752 N N . VAL A 1 103 ? 3.285 -13.411 -10.751 1.00 91.62 103 VAL A N 1
ATOM 753 C CA . VAL A 1 103 ? 3.141 -14.813 -11.172 1.00 91.62 103 VAL A CA 1
ATOM 754 C C . VAL A 1 103 ? 3.761 -15.785 -10.161 1.00 91.62 103 VAL A C 1
ATOM 756 O O . VAL A 1 103 ? 3.324 -16.928 -10.065 1.00 91.62 103 VAL A O 1
ATOM 759 N N . GLN A 1 104 ? 4.795 -15.357 -9.434 1.00 89.88 104 GLN A N 1
ATOM 760 C CA . GLN A 1 104 ? 5.530 -16.202 -8.486 1.00 89.88 104 GLN A CA 1
ATOM 761 C C . GLN A 1 104 ? 4.933 -16.191 -7.076 1.00 89.88 104 GLN A C 1
ATOM 763 O O . GLN A 1 104 ? 5.192 -17.120 -6.311 1.00 89.88 104 GLN A O 1
ATOM 768 N N . LEU A 1 105 ? 4.187 -15.144 -6.716 1.00 89.25 105 LEU A N 1
ATOM 769 C CA . LEU A 1 105 ? 3.607 -15.011 -5.387 1.00 89.25 105 LEU A CA 1
ATOM 770 C C . LEU A 1 105 ? 2.501 -16.052 -5.175 1.00 89.25 105 LEU A C 1
ATOM 772 O O . LEU A 1 105 ? 1.568 -16.149 -5.972 1.00 89.25 105 LEU A O 1
ATOM 776 N N . ASP A 1 106 ? 2.582 -16.792 -4.070 1.00 86.56 106 ASP A N 1
ATOM 777 C CA . ASP A 1 106 ? 1.518 -17.703 -3.656 1.00 86.56 106 ASP A CA 1
ATOM 778 C C . ASP A 1 106 ? 0.438 -16.915 -2.903 1.00 86.56 106 ASP A C 1
ATOM 780 O O . ASP A 1 106 ? 0.662 -16.405 -1.802 1.00 86.56 106 ASP A O 1
ATOM 784 N N . ALA A 1 107 ? -0.728 -16.764 -3.524 1.00 84.62 107 ALA A N 1
ATOM 785 C CA . ALA A 1 107 ? -1.855 -16.023 -2.977 1.00 84.62 107 ALA A CA 1
ATOM 786 C C . ALA A 1 107 ? -3.138 -16.848 -3.097 1.00 84.62 107 ALA A C 1
ATOM 788 O O . ALA A 1 107 ? -3.381 -17.500 -4.109 1.00 84.62 107 ALA A O 1
ATOM 789 N N . SER A 1 108 ? -4.006 -16.751 -2.081 1.00 83.44 108 SER A N 1
ATOM 790 C CA . SER A 1 108 ? -5.315 -17.430 -2.057 1.00 83.44 108 SER A CA 1
ATOM 791 C C . SER A 1 108 ? -6.154 -17.137 -3.309 1.00 83.44 108 SER A C 1
ATOM 793 O O . SER A 1 108 ? -6.827 -18.019 -3.840 1.00 83.44 108 SER A O 1
ATOM 795 N N . ILE A 1 109 ? -6.065 -15.901 -3.814 1.00 86.25 109 ILE A N 1
ATOM 796 C CA . ILE A 1 109 ? -6.559 -15.512 -5.135 1.00 86.25 109 ILE A CA 1
ATOM 797 C C . ILE A 1 109 ? -5.337 -15.131 -5.979 1.00 86.25 109 ILE A C 1
ATOM 799 O O . ILE A 1 109 ? -4.686 -14.130 -5.653 1.00 86.25 109 ILE A O 1
ATOM 803 N N . PRO A 1 110 ? -5.026 -15.891 -7.046 1.00 88.88 110 PRO A N 1
ATOM 804 C CA . PRO A 1 110 ? -3.884 -15.617 -7.905 1.00 88.88 110 PRO A CA 1
ATOM 805 C C . PRO A 1 110 ? -3.919 -14.203 -8.482 1.00 88.88 110 PRO A C 1
ATOM 807 O O . PRO A 1 110 ? -4.971 -13.703 -8.891 1.00 88.88 110 PRO A O 1
ATOM 810 N N . HIS A 1 111 ? -2.757 -13.561 -8.536 1.00 91.56 111 HIS A N 1
ATOM 811 C CA . HIS A 1 111 ? -2.606 -12.286 -9.224 1.00 91.56 111 HIS A CA 1
ATOM 812 C C . HIS A 1 111 ? -2.658 -12.497 -10.740 1.00 91.56 111 HIS A C 1
ATOM 814 O O . HIS A 1 111 ? -2.239 -13.534 -11.255 1.00 91.56 111 HIS A O 1
ATOM 820 N N . MET A 1 112 ? -3.168 -11.509 -11.466 1.00 89.56 112 MET A N 1
ATOM 821 C CA . MET A 1 112 ? -3.322 -11.577 -12.915 1.00 89.56 112 MET A CA 1
ATOM 822 C C . MET A 1 112 ? -2.468 -10.512 -13.589 1.00 89.56 112 MET A C 1
ATOM 824 O O . MET A 1 112 ? -2.457 -9.361 -13.163 1.00 89.56 112 MET A O 1
ATOM 828 N N . VAL A 1 113 ? -1.783 -10.882 -14.668 1.00 90.75 113 VAL A N 1
ATOM 829 C CA . VAL A 1 113 ? -1.011 -9.952 -15.497 1.00 90.75 113 VAL A CA 1
ATOM 830 C C . VAL A 1 113 ? -1.576 -9.987 -16.912 1.00 90.75 113 VAL A C 1
ATOM 832 O O . VAL A 1 113 ? -1.523 -11.023 -17.574 1.00 90.75 113 VAL A O 1
ATOM 835 N N . VAL A 1 114 ? -2.120 -8.863 -17.379 1.00 88.94 114 VAL A N 1
ATOM 836 C CA . VAL A 1 114 ? -2.698 -8.726 -18.722 1.00 88.94 114 VAL A CA 1
ATOM 837 C C . VAL A 1 114 ? -2.105 -7.494 -19.398 1.00 88.94 114 VAL A C 1
ATOM 839 O O . VAL A 1 114 ? -2.425 -6.356 -19.060 1.00 88.94 114 VAL A O 1
ATOM 842 N N . 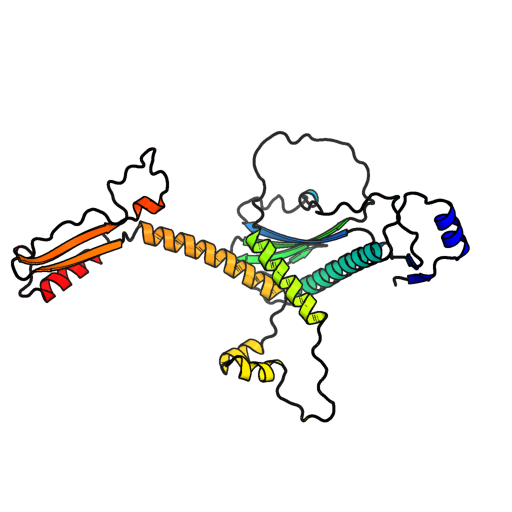GLY A 1 115 ? -1.224 -7.718 -20.376 1.00 87.00 115 GLY A N 1
ATOM 843 C CA . GLY A 1 115 ? -0.555 -6.643 -21.110 1.00 87.00 115 GLY A CA 1
ATOM 844 C C . GLY A 1 115 ? 0.225 -5.710 -20.180 1.00 87.00 115 GLY A C 1
ATOM 845 O O . GLY A 1 115 ? 1.153 -6.136 -19.502 1.00 87.00 115 GLY A O 1
ATOM 846 N N . ASN A 1 116 ? -0.179 -4.439 -20.143 1.00 88.56 116 ASN A N 1
ATOM 847 C CA . ASN A 1 116 ? 0.445 -3.395 -19.326 1.00 88.56 116 ASN A CA 1
ATOM 848 C C . ASN A 1 116 ? -0.243 -3.212 -17.963 1.00 88.56 116 ASN A C 1
ATOM 850 O O . ASN A 1 116 ? -0.156 -2.132 -17.383 1.00 88.56 116 ASN A O 1
ATOM 854 N N . GLN A 1 117 ? -0.973 -4.218 -17.475 1.00 90.06 117 GLN A N 1
ATOM 855 C CA . GLN A 1 117 ? -1.705 -4.145 -16.213 1.00 90.06 117 GLN A CA 1
ATOM 856 C C . GLN A 1 117 ? -1.487 -5.393 -15.353 1.00 90.06 117 GLN A C 1
ATOM 858 O O . GLN A 1 117 ? -1.452 -6.516 -15.856 1.00 90.06 117 GLN A O 1
ATOM 863 N N . ILE A 1 118 ? -1.358 -5.180 -14.045 1.00 92.56 118 ILE A N 1
ATOM 864 C CA . ILE A 1 118 ? -1.281 -6.209 -13.007 1.00 92.56 118 ILE A CA 1
ATOM 865 C C . ILE A 1 118 ? -2.466 -5.995 -12.072 1.00 92.56 118 ILE A C 1
ATOM 867 O O . ILE A 1 118 ? -2.671 -4.887 -11.578 1.00 92.56 118 ILE A O 1
ATOM 871 N N . MET A 1 119 ? -3.223 -7.054 -11.817 1.00 91.06 119 MET A N 1
ATOM 872 C CA . MET A 1 119 ? -4.341 -7.072 -10.883 1.00 91.06 119 MET A CA 1
ATOM 873 C C . MET A 1 119 ? -4.005 -7.997 -9.716 1.00 91.06 119 MET A C 1
ATOM 875 O O . MET A 1 119 ? -3.712 -9.178 -9.913 1.00 91.06 119 MET A O 1
ATOM 879 N N . ALA A 1 120 ? -4.060 -7.472 -8.498 1.00 91.81 120 ALA A N 1
ATOM 880 C CA . ALA A 1 120 ? -3.831 -8.223 -7.270 1.00 91.81 120 ALA A CA 1
ATOM 881 C C . ALA A 1 120 ? -4.988 -8.003 -6.290 1.00 91.81 120 ALA A C 1
ATOM 883 O O . ALA A 1 120 ? -5.539 -6.911 -6.201 1.00 91.81 120 ALA A O 1
ATOM 884 N N . THR A 1 121 ? -5.362 -9.028 -5.527 1.00 90.88 121 THR A N 1
ATOM 885 C CA . THR A 1 121 ? -6.413 -8.881 -4.510 1.00 90.88 121 THR A CA 1
ATOM 886 C C . THR A 1 121 ? -5.792 -8.407 -3.200 1.00 90.88 121 THR A C 1
ATOM 888 O O . THR A 1 121 ? -4.921 -9.081 -2.655 1.00 90.88 121 THR A O 1
ATOM 891 N N . VAL A 1 122 ? -6.240 -7.260 -2.684 1.00 89.81 122 VAL A N 1
ATOM 892 C CA . VAL A 1 122 ? -5.734 -6.683 -1.423 1.00 89.81 122 VAL A CA 1
ATOM 893 C C . VAL A 1 122 ? -6.540 -7.220 -0.246 1.00 89.81 122 VAL A C 1
ATOM 895 O O . VAL A 1 122 ? -5.984 -7.740 0.717 1.00 89.81 122 VAL A O 1
ATOM 898 N N . LEU A 1 123 ? -7.864 -7.111 -0.339 1.00 87.69 123 LEU A N 1
ATOM 899 C CA . LEU A 1 123 ? -8.855 -7.576 0.631 1.00 87.69 123 LEU A CA 1
ATOM 900 C C . LEU A 1 123 ? -10.060 -8.126 -0.151 1.00 87.69 123 LEU A C 1
ATOM 902 O O . LEU A 1 123 ? -10.233 -7.761 -1.314 1.00 87.69 123 LEU A O 1
ATOM 906 N N . PRO A 1 124 ? -10.937 -8.943 0.458 1.00 86.62 124 PRO A N 1
ATOM 907 C CA . PRO A 1 124 ? -12.182 -9.348 -0.190 1.00 86.62 124 PRO A CA 1
ATOM 908 C C . PRO A 1 124 ? -12.979 -8.125 -0.672 1.00 86.62 124 PRO A C 1
ATOM 910 O O . PRO A 1 124 ? -13.236 -7.202 0.111 1.00 86.62 124 PRO A O 1
ATOM 913 N N . GLY A 1 125 ? -13.326 -8.106 -1.960 1.00 83.88 125 GLY A N 1
ATOM 914 C CA . GLY A 1 125 ? -14.014 -6.987 -2.602 1.00 83.88 125 GLY A CA 1
ATOM 915 C C . GLY A 1 125 ? -13.149 -5.759 -2.902 1.00 83.88 125 GLY A C 1
ATOM 916 O O . GLY A 1 125 ? -13.715 -4.715 -3.217 1.00 83.88 125 GLY A O 1
ATOM 917 N N . ILE A 1 126 ? -11.815 -5.826 -2.774 1.00 88.19 126 ILE A N 1
ATOM 918 C CA . ILE A 1 126 ? -10.885 -4.735 -3.117 1.00 88.19 126 ILE A CA 1
ATOM 919 C C . ILE A 1 126 ? -9.735 -5.281 -3.971 1.00 88.19 126 ILE A C 1
ATOM 921 O O . ILE A 1 126 ? -8.908 -6.071 -3.502 1.00 88.19 126 ILE A O 1
ATOM 925 N N . GLN A 1 127 ? -9.656 -4.802 -5.209 1.00 89.50 127 GLN A N 1
ATOM 926 C CA . GLN A 1 127 ? -8.604 -5.130 -6.165 1.00 89.50 127 GLN A CA 1
ATOM 927 C C . GLN A 1 127 ? -7.626 -3.961 -6.310 1.00 89.50 127 GLN A C 1
ATOM 929 O O . GLN A 1 127 ? -8.022 -2.803 -6.398 1.00 89.50 127 GLN A O 1
ATOM 934 N N . LEU A 1 128 ? -6.338 -4.278 -6.338 1.00 89.50 128 LEU A N 1
ATOM 935 C CA . LEU A 1 128 ? -5.240 -3.383 -6.678 1.00 89.50 128 LEU A CA 1
ATOM 936 C C . LEU A 1 128 ? -4.917 -3.546 -8.160 1.00 89.50 128 LEU A C 1
ATOM 938 O O . LEU A 1 128 ? -4.637 -4.656 -8.610 1.00 89.50 128 LEU A O 1
ATOM 942 N N . LEU A 1 129 ? -4.905 -2.437 -8.889 1.00 89.50 129 LEU A N 1
ATOM 943 C CA . LEU A 1 129 ? -4.523 -2.348 -10.288 1.00 89.50 129 LEU A CA 1
ATOM 944 C C . LEU A 1 129 ? -3.227 -1.541 -10.406 1.00 89.50 129 LEU A C 1
ATOM 946 O O . LEU A 1 129 ? -3.168 -0.377 -10.011 1.00 89.50 129 LEU A O 1
ATOM 950 N N . ILE A 1 130 ? -2.193 -2.151 -10.978 1.00 89.62 130 ILE A N 1
ATOM 951 C CA . ILE A 1 130 ? -0.922 -1.499 -11.308 1.00 89.62 130 ILE A CA 1
ATOM 952 C C . ILE A 1 130 ? -0.800 -1.461 -12.830 1.00 89.62 130 ILE A C 1
ATOM 954 O O . ILE A 1 130 ? -0.767 -2.507 -13.473 1.00 89.62 130 ILE A O 1
ATOM 958 N N . GLY A 1 131 ? -0.730 -0.265 -13.408 1.00 88.88 131 GLY A N 1
ATOM 959 C CA . GLY A 1 131 ? -0.682 -0.042 -14.852 1.00 88.88 131 GLY A CA 1
ATOM 960 C C . GLY A 1 131 ? 0.612 0.630 -15.305 1.00 88.88 131 GLY A C 1
ATOM 961 O O . GLY A 1 131 ? 1.070 1.586 -14.681 1.00 88.88 131 GLY A O 1
ATOM 962 N N . LEU A 1 132 ? 1.186 0.165 -16.414 1.00 89.62 132 LEU A N 1
ATOM 963 C CA . LEU A 1 132 ? 2.261 0.854 -17.129 1.00 89.62 132 LEU A CA 1
ATOM 964 C C . LEU A 1 132 ? 1.664 1.738 -18.231 1.00 89.62 132 LEU A C 1
ATOM 966 O O . LEU A 1 132 ? 1.125 1.244 -19.224 1.00 89.62 132 LEU A O 1
ATOM 970 N N . CYS A 1 133 ? 1.814 3.051 -18.079 1.00 85.25 133 CYS A N 1
ATOM 971 C CA . CYS A 1 133 ? 1.428 4.030 -19.089 1.00 85.25 133 CYS A CA 1
ATOM 972 C C . CYS A 1 133 ? 2.653 4.453 -19.887 1.00 85.25 133 CYS A C 1
ATOM 974 O O . CYS A 1 133 ? 3.669 4.827 -19.303 1.00 85.25 133 CYS A O 1
ATOM 976 N N . HIS A 1 134 ? 2.557 4.426 -21.214 1.00 85.56 134 HIS A N 1
ATOM 977 C CA . HIS A 1 134 ? 3.620 4.884 -22.100 1.00 85.56 134 HIS A CA 1
ATOM 978 C C . HIS A 1 134 ? 3.025 5.700 -23.245 1.00 85.56 134 HIS A C 1
ATOM 980 O O . HIS A 1 134 ? 2.227 5.186 -24.027 1.00 85.56 134 HIS A O 1
ATOM 986 N N . ASN A 1 135 ? 3.412 6.971 -23.333 1.00 81.94 135 ASN A N 1
ATOM 987 C CA . ASN A 1 135 ? 2.983 7.879 -24.385 1.00 81.94 135 ASN A CA 1
ATOM 988 C C . ASN A 1 135 ? 4.195 8.301 -25.219 1.00 81.94 135 ASN A C 1
ATOM 990 O O . ASN A 1 135 ? 5.051 9.038 -24.732 1.00 81.94 135 ASN A O 1
ATOM 994 N N . ASN A 1 136 ? 4.245 7.863 -26.478 1.00 71.19 136 ASN A N 1
ATOM 995 C CA . ASN A 1 136 ? 5.335 8.192 -27.400 1.00 71.19 136 ASN A CA 1
ATOM 996 C C . ASN A 1 136 ? 5.099 9.501 -28.188 1.00 71.19 136 ASN A C 1
ATOM 998 O O . ASN A 1 136 ? 5.744 9.745 -29.198 1.00 71.19 136 ASN A O 1
ATOM 1002 N N . GLY A 1 137 ? 4.122 10.331 -27.798 1.00 61.09 137 GLY A N 1
ATOM 1003 C CA . GLY A 1 137 ? 3.813 11.588 -28.498 1.00 61.09 137 GLY A CA 1
ATOM 1004 C C . GLY A 1 137 ? 3.278 11.418 -29.929 1.00 61.09 137 GLY A C 1
ATOM 1005 O O . GLY A 1 137 ? 3.010 12.410 -30.595 1.00 61.09 137 GLY A O 1
ATOM 1006 N N . GLN A 1 138 ? 3.088 10.179 -30.395 1.00 54.62 138 GLN A N 1
ATOM 1007 C CA . GLN A 1 138 ? 2.778 9.856 -31.790 1.00 54.62 138 GLN A CA 1
ATOM 1008 C C . GLN A 1 138 ? 1.359 9.309 -32.014 1.00 54.62 138 GLN A C 1
ATOM 1010 O O . GLN A 1 138 ? 1.087 8.728 -33.060 1.00 54.62 138 GLN A O 1
ATOM 1015 N N . ASN A 1 139 ? 0.430 9.505 -31.072 1.00 44.41 139 ASN A N 1
ATOM 1016 C CA . ASN A 1 139 ? -0.964 9.105 -31.273 1.00 44.41 139 ASN A CA 1
ATOM 1017 C C . ASN A 1 139 ? -1.846 10.278 -31.718 1.00 44.41 139 ASN A C 1
ATOM 1019 O O . ASN A 1 139 ? -2.356 11.044 -30.909 1.00 44.41 139 ASN A O 1
ATOM 1023 N N . ASN A 1 140 ? -1.982 10.340 -33.047 1.00 38.31 140 ASN A N 1
ATOM 1024 C CA . ASN A 1 140 ? -3.172 10.626 -33.848 1.00 38.31 140 ASN A CA 1
ATOM 1025 C C . ASN A 1 140 ? -4.149 11.703 -33.360 1.00 38.31 140 ASN A C 1
ATOM 1027 O O . ASN A 1 140 ? -4.930 11.509 -32.431 1.00 38.31 140 ASN A O 1
ATOM 1031 N N . ASN A 1 141 ? -4.228 12.763 -34.169 1.00 36.53 141 ASN A N 1
ATOM 1032 C CA . ASN A 1 141 ? -5.442 13.539 -34.380 1.00 36.53 141 ASN A CA 1
ATOM 1033 C C . ASN A 1 141 ? -6.631 12.594 -34.622 1.00 36.53 141 ASN A C 1
ATOM 1035 O O . ASN A 1 141 ? -6.788 12.073 -35.724 1.00 36.53 141 ASN A O 1
ATOM 1039 N N . ASN A 1 142 ? -7.484 12.412 -33.619 1.00 30.34 142 ASN A N 1
ATOM 1040 C CA . ASN A 1 142 ? -8.882 12.086 -33.857 1.00 30.34 142 ASN A CA 1
ATOM 1041 C C . ASN A 1 142 ? -9.732 13.149 -33.149 1.00 30.34 142 ASN A C 1
ATOM 1043 O O . ASN A 1 142 ? -9.903 13.083 -31.931 1.00 30.34 142 ASN A O 1
ATOM 1047 N N . PRO A 1 143 ? -10.195 14.184 -33.873 1.00 40.66 143 PRO A N 1
ATOM 1048 C CA . PRO A 1 143 ? -11.082 15.198 -33.342 1.00 40.66 143 PRO A CA 1
ATOM 1049 C C . PRO A 1 143 ? -12.523 14.745 -33.581 1.00 40.66 143 PRO A C 1
ATOM 1051 O O . PRO A 1 143 ? -13.213 15.326 -34.406 1.00 40.66 143 PRO A O 1
ATOM 1054 N N . ASP A 1 144 ? -12.981 13.711 -32.878 1.00 30.42 144 ASP A N 1
ATOM 1055 C CA . ASP A 1 144 ? -14.416 13.444 -32.772 1.00 30.42 144 ASP A CA 1
ATOM 1056 C C . ASP A 1 144 ? -14.822 13.523 -31.307 1.00 30.42 144 ASP A C 1
ATOM 1058 O O . ASP A 1 144 ? -14.442 12.717 -30.457 1.00 30.42 144 ASP A O 1
ATOM 1062 N N . GLY A 1 145 ? -15.522 14.614 -31.012 1.00 30.14 145 GLY A N 1
ATOM 1063 C CA . GLY A 1 145 ? -15.913 15.001 -29.677 1.00 30.14 145 GLY A CA 1
ATOM 1064 C C . GLY A 1 145 ? -17.071 14.183 -29.133 1.00 30.14 145 GLY A C 1
ATOM 1065 O O . GLY A 1 145 ? -18.029 13.880 -29.835 1.00 30.14 145 GLY A O 1
ATOM 1066 N N . ILE A 1 146 ? -17.048 13.995 -27.818 1.00 30.31 146 ILE A N 1
ATOM 1067 C CA . ILE A 1 146 ? -18.253 14.094 -27.003 1.00 30.31 146 ILE A CA 1
ATOM 1068 C C . ILE A 1 146 ? -17.909 15.034 -25.852 1.00 30.31 146 ILE A C 1
ATOM 1070 O O . ILE A 1 146 ? -17.023 14.772 -25.041 1.00 30.31 146 ILE A O 1
ATOM 1074 N N . LYS A 1 147 ? -18.596 16.177 -25.824 1.00 33.94 147 LYS A N 1
ATOM 1075 C CA . LYS A 1 147 ? -18.648 17.065 -24.665 1.00 33.94 147 LYS A CA 1
ATOM 1076 C C . LYS A 1 147 ? -19.225 16.257 -23.501 1.00 33.94 147 LYS A C 1
ATOM 1078 O O . LYS A 1 147 ? -20.407 15.934 -23.532 1.00 33.94 147 LY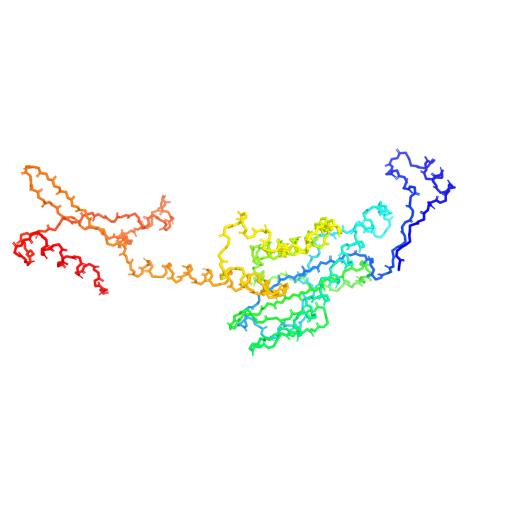S A O 1
ATOM 1083 N N . SER A 1 148 ? -18.424 15.951 -22.485 1.00 32.91 148 SER A N 1
ATOM 1084 C CA . SER A 1 148 ? -18.948 15.458 -21.206 1.00 32.91 148 SER A CA 1
ATOM 1085 C C . SER A 1 148 ? -19.305 16.655 -20.325 1.00 32.91 148 SER A C 1
ATOM 1087 O O . SER A 1 148 ? -18.581 17.024 -19.405 1.00 32.91 148 SER A O 1
ATOM 1089 N N . GLU A 1 149 ? -20.428 17.296 -20.644 1.00 30.09 149 GLU A N 1
ATOM 1090 C CA . GLU A 1 149 ? -21.239 17.969 -19.631 1.00 30.09 149 GLU A CA 1
ATOM 1091 C C . GLU A 1 149 ? -22.154 16.906 -19.010 1.00 30.09 149 GLU A C 1
ATOM 1093 O O . GLU A 1 149 ? -22.968 16.313 -19.713 1.00 30.09 149 GLU A O 1
ATOM 1098 N N . GLY A 1 150 ? -22.018 16.654 -17.703 1.00 27.05 150 GLY A N 1
ATOM 1099 C CA . GLY A 1 150 ? -22.995 15.874 -16.934 1.00 27.05 150 GLY A CA 1
ATOM 1100 C C . GLY A 1 150 ? -22.412 14.813 -15.995 1.00 27.05 150 GLY A C 1
ATOM 1101 O O . GLY A 1 150 ? -21.940 13.777 -16.437 1.00 27.05 150 GLY A O 1
ATOM 1102 N N . SER A 1 151 ? -22.540 15.090 -14.692 1.00 30.27 151 SER A N 1
ATOM 1103 C CA . SER A 1 151 ? -22.540 14.179 -13.528 1.00 30.27 151 SER A CA 1
ATOM 1104 C C . SER A 1 151 ? -21.269 13.395 -13.143 1.00 30.27 151 SER A C 1
ATOM 1106 O O . SER A 1 151 ? -20.973 12.329 -13.664 1.00 30.27 151 SER A O 1
ATOM 1108 N N . SER A 1 152 ? -20.606 13.915 -12.099 1.00 36.28 152 SER A N 1
ATOM 1109 C CA . SER A 1 152 ? -20.244 13.202 -10.855 1.00 36.28 152 SER A CA 1
ATOM 1110 C C . SER A 1 152 ? -19.694 11.773 -10.957 1.00 36.28 152 SER A C 1
ATOM 1112 O O . SER A 1 152 ? -20.440 10.801 -10.919 1.00 36.28 152 SER A O 1
ATOM 1114 N N . GLY A 1 153 ? -18.370 11.666 -10.923 1.00 35.50 153 GLY A N 1
ATOM 1115 C CA . GLY A 1 153 ? -17.674 10.405 -10.691 1.00 35.50 153 GLY A CA 1
ATOM 1116 C C . GLY A 1 153 ? -16.173 10.550 -10.884 1.00 35.50 153 GLY A C 1
ATOM 1117 O O . GLY A 1 153 ? -15.565 9.743 -11.572 1.00 35.50 153 GLY A O 1
ATOM 1118 N N . LYS A 1 154 ? -15.556 11.613 -10.344 1.00 41.62 154 LYS A N 1
ATOM 1119 C CA . LYS A 1 154 ? -14.100 11.583 -10.164 1.00 41.62 154 LYS A CA 1
ATOM 1120 C C . LYS A 1 154 ? -13.860 10.423 -9.207 1.00 41.62 154 LYS A C 1
ATOM 1122 O O . LYS A 1 154 ? -14.188 10.577 -8.035 1.00 41.62 154 LYS A O 1
ATOM 1127 N N . SER A 1 155 ? -13.378 9.281 -9.703 1.00 49.03 155 SER A N 1
ATOM 1128 C CA . SER A 1 155 ? -12.826 8.233 -8.849 1.00 49.03 155 SER A CA 1
ATOM 1129 C C . SER A 1 155 ? -11.869 8.946 -7.906 1.00 49.03 155 SER A C 1
ATOM 1131 O O . SER A 1 155 ? -10.906 9.564 -8.370 1.00 49.03 155 SER A O 1
ATOM 1133 N N . GLU A 1 156 ? -12.233 9.018 -6.631 1.00 52.50 156 GLU A N 1
ATOM 1134 C CA . GLU A 1 156 ? -11.505 9.777 -5.628 1.00 52.50 156 GLU A CA 1
ATOM 1135 C C . GLU A 1 156 ? -10.128 9.123 -5.521 1.00 52.50 156 GLU A C 1
ATOM 1137 O O . GLU A 1 156 ? -9.961 8.079 -4.896 1.00 52.50 156 GLU A O 1
ATOM 1142 N N . HIS A 1 157 ? -9.161 9.661 -6.266 1.00 62.81 157 HIS A N 1
ATOM 1143 C CA . HIS A 1 157 ? -7.799 9.165 -6.256 1.00 62.81 157 HIS A CA 1
ATOM 1144 C C . HIS A 1 157 ? -7.299 9.304 -4.825 1.00 62.81 157 HIS A C 1
ATOM 1146 O O . HIS A 1 157 ? -7.211 10.414 -4.296 1.00 62.81 157 HIS A O 1
ATOM 1152 N N . ASP A 1 158 ? -7.004 8.177 -4.181 1.00 70.75 158 ASP A N 1
ATOM 1153 C CA . ASP A 1 158 ? -6.492 8.195 -2.821 1.00 70.75 158 ASP A CA 1
ATOM 1154 C C . ASP A 1 158 ? -5.025 8.635 -2.848 1.00 70.75 158 ASP A C 1
ATOM 1156 O O . ASP A 1 158 ? -4.094 7.829 -2.911 1.00 70.75 158 ASP A O 1
ATOM 1160 N N . HIS A 1 159 ? -4.832 9.955 -2.847 1.00 77.50 159 HIS A N 1
ATOM 1161 C CA . HIS A 1 159 ? -3.525 10.598 -2.948 1.00 77.50 159 HIS A CA 1
ATOM 1162 C C . HIS A 1 159 ? -2.570 10.173 -1.824 1.00 77.50 159 HIS A C 1
ATOM 1164 O O . HIS A 1 159 ? -1.352 10.230 -1.995 1.00 77.50 159 HIS A O 1
ATOM 1170 N N . VAL A 1 160 ? -3.099 9.738 -0.674 1.00 80.88 160 VAL A N 1
ATOM 1171 C CA . VAL A 1 160 ? -2.291 9.260 0.455 1.00 80.88 160 VAL A CA 1
ATOM 1172 C C . VAL A 1 160 ? -1.708 7.888 0.138 1.00 80.88 160 VAL A C 1
ATOM 1174 O O . VAL A 1 160 ? -0.505 7.673 0.320 1.00 80.88 160 VAL A O 1
ATOM 1177 N N . LEU A 1 161 ? -2.536 6.972 -0.370 1.00 79.69 161 LEU A N 1
ATOM 1178 C CA . LEU A 1 161 ? -2.075 5.659 -0.808 1.00 79.69 161 LEU A CA 1
ATOM 1179 C C . LEU A 1 161 ? -1.101 5.788 -1.985 1.00 79.69 161 LEU A C 1
ATOM 1181 O O . LEU A 1 161 ? -0.017 5.210 -1.946 1.00 79.69 161 LEU A O 1
ATOM 1185 N N . GLU A 1 162 ? -1.442 6.601 -2.984 1.00 77.38 162 GLU A N 1
ATOM 1186 C CA . GLU A 1 162 ? -0.586 6.892 -4.137 1.00 77.38 162 GLU A CA 1
ATOM 1187 C C . GLU A 1 162 ? 0.795 7.402 -3.695 1.00 77.38 162 GLU A C 1
ATOM 1189 O O . GLU A 1 162 ? 1.827 6.841 -4.076 1.00 77.38 162 GLU A O 1
ATOM 1194 N N . HIS A 1 163 ? 0.831 8.412 -2.819 1.00 82.44 163 HIS A N 1
ATOM 1195 C CA . HIS A 1 163 ? 2.081 8.945 -2.286 1.00 82.44 163 HIS A CA 1
ATOM 1196 C C . HIS A 1 163 ? 2.898 7.874 -1.553 1.00 82.44 163 HIS A C 1
ATOM 1198 O O . HIS A 1 163 ? 4.104 7.745 -1.782 1.00 82.44 163 HIS A O 1
ATOM 1204 N N . SER A 1 164 ? 2.241 7.079 -0.703 1.00 83.00 164 SER A N 1
ATOM 1205 C CA . SER A 1 164 ? 2.887 6.006 0.051 1.00 83.00 164 SER A CA 1
ATOM 1206 C C . SER A 1 164 ? 3.518 4.955 -0.865 1.00 83.00 164 SER A C 1
ATOM 1208 O O . SER A 1 164 ? 4.614 4.469 -0.580 1.00 83.00 164 SER A O 1
ATOM 1210 N N . LEU A 1 165 ? 2.847 4.608 -1.962 1.00 79.62 165 LEU A N 1
ATOM 1211 C CA . LEU A 1 165 ? 3.350 3.645 -2.934 1.00 79.62 165 LEU A CA 1
ATOM 1212 C C . LEU A 1 165 ? 4.508 4.226 -3.747 1.00 79.62 165 LEU A C 1
ATOM 1214 O O . LEU A 1 165 ? 5.530 3.563 -3.923 1.00 79.62 165 LEU A O 1
ATOM 1218 N N . HIS A 1 166 ? 4.427 5.492 -4.160 1.00 79.19 166 HIS A N 1
ATOM 1219 C CA . HIS A 1 166 ? 5.554 6.161 -4.809 1.00 79.19 166 HIS A CA 1
ATOM 1220 C C . HIS A 1 166 ? 6.784 6.260 -3.902 1.00 79.19 166 HIS A C 1
ATOM 1222 O O . HIS A 1 166 ? 7.910 6.113 -4.383 1.00 79.19 166 HIS A O 1
ATOM 1228 N N . GLN A 1 167 ? 6.601 6.481 -2.599 1.00 85.44 167 GLN A N 1
ATOM 1229 C CA . GLN A 1 167 ? 7.708 6.489 -1.646 1.00 85.44 167 GLN A CA 1
ATOM 1230 C C . GLN A 1 167 ? 8.380 5.112 -1.557 1.00 85.44 167 GLN A C 1
ATOM 1232 O O . GLN A 1 167 ? 9.609 5.041 -1.570 1.00 85.44 167 GLN A O 1
ATOM 1237 N N . LEU A 1 168 ? 7.598 4.029 -1.561 1.00 84.62 168 LEU A N 1
ATOM 1238 C CA . LEU A 1 168 ? 8.118 2.661 -1.603 1.00 84.62 168 LEU A CA 1
ATOM 1239 C C . LEU A 1 168 ? 8.945 2.404 -2.875 1.00 84.62 168 LEU A C 1
ATOM 1241 O O . LEU A 1 168 ? 10.080 1.930 -2.794 1.00 84.62 168 LEU A O 1
ATOM 1245 N N . LEU A 1 169 ? 8.425 2.802 -4.040 1.00 80.25 169 LEU A N 1
ATOM 1246 C CA . LEU A 1 169 ? 9.130 2.672 -5.319 1.00 80.25 169 LEU A CA 1
ATOM 1247 C C . LEU A 1 169 ? 10.454 3.453 -5.339 1.00 80.25 169 LEU A C 1
ATOM 1249 O O . LEU A 1 169 ? 11.468 2.945 -5.822 1.00 80.25 169 LEU A O 1
ATOM 1253 N N . ARG A 1 170 ? 10.478 4.668 -4.772 1.00 81.00 170 ARG A N 1
ATOM 1254 C CA . ARG A 1 170 ? 11.710 5.469 -4.652 1.00 81.00 170 ARG A CA 1
ATOM 1255 C C . ARG A 1 170 ? 12.736 4.813 -3.735 1.00 81.00 170 ARG A C 1
ATOM 1257 O O . ARG A 1 170 ? 13.917 4.818 -4.071 1.00 81.00 170 ARG A O 1
ATOM 1264 N N . THR A 1 171 ? 12.305 4.237 -2.615 1.00 82.56 171 THR A N 1
ATOM 1265 C CA . THR A 1 171 ? 13.193 3.510 -1.697 1.00 82.56 171 THR A CA 1
ATOM 1266 C C . THR A 1 171 ? 13.859 2.330 -2.398 1.00 82.56 171 THR A C 1
ATOM 1268 O O . THR A 1 171 ? 15.069 2.143 -2.271 1.00 82.56 171 THR A O 1
ATOM 1271 N N . VAL A 1 172 ? 13.107 1.568 -3.198 1.00 76.94 172 VAL A N 1
ATOM 1272 C CA . VAL A 1 172 ? 13.669 0.459 -3.984 1.00 76.94 172 VAL A CA 1
ATOM 1273 C C . VAL A 1 172 ? 14.667 0.963 -5.020 1.00 76.94 172 VAL A C 1
ATOM 1275 O O . VAL A 1 172 ? 15.777 0.440 -5.106 1.00 76.94 172 VAL A O 1
ATOM 1278 N N . HIS A 1 173 ? 14.322 2.019 -5.757 1.00 75.12 173 HIS A N 1
ATOM 1279 C CA . HIS A 1 173 ? 15.238 2.624 -6.723 1.00 75.12 173 HIS A CA 1
ATOM 1280 C C . HIS A 1 173 ? 16.539 3.115 -6.061 1.00 75.12 173 HIS A C 1
ATOM 1282 O O . HIS A 1 173 ? 17.633 2.869 -6.572 1.00 75.12 173 HIS A O 1
ATOM 1288 N N . HIS A 1 174 ? 16.444 3.755 -4.894 1.00 80.56 174 HIS A N 1
ATOM 1289 C CA . HIS A 1 174 ? 17.604 4.185 -4.114 1.00 80.56 174 HIS A CA 1
ATOM 1290 C C . HIS A 1 174 ? 18.467 2.996 -3.668 1.00 80.56 174 HIS A C 1
ATOM 1292 O O . HIS A 1 174 ? 19.681 3.010 -3.850 1.00 80.56 174 HIS A O 1
ATOM 1298 N N . ASN A 1 175 ? 17.850 1.926 -3.165 1.00 75.50 175 ASN A N 1
ATOM 1299 C CA . ASN A 1 175 ? 18.568 0.721 -2.747 1.00 75.50 175 ASN A CA 1
ATOM 1300 C C . ASN A 1 175 ? 19.280 0.017 -3.913 1.00 75.50 175 ASN A C 1
ATOM 1302 O O . ASN A 1 175 ? 20.378 -0.506 -3.724 1.00 75.50 175 ASN A O 1
ATOM 1306 N N . ASN A 1 176 ? 18.684 0.029 -5.108 1.00 71.62 176 ASN A N 1
ATOM 1307 C CA . ASN A 1 176 ? 19.272 -0.572 -6.306 1.00 71.62 176 ASN A CA 1
ATOM 1308 C C . ASN A 1 176 ? 20.433 0.262 -6.869 1.00 71.62 176 ASN A C 1
ATOM 1310 O O . ASN A 1 176 ? 21.387 -0.293 -7.408 1.00 71.62 176 ASN A O 1
ATOM 1314 N N . THR A 1 177 ? 20.371 1.589 -6.733 1.00 73.81 177 THR A N 1
ATOM 1315 C CA . THR A 1 177 ? 21.406 2.509 -7.235 1.00 73.81 177 THR A CA 1
ATOM 1316 C C . THR A 1 177 ? 22.520 2.777 -6.226 1.00 73.81 177 THR A C 1
ATOM 1318 O O . THR A 1 177 ? 23.600 3.222 -6.611 1.00 73.81 177 THR A O 1
ATOM 1321 N N . HIS A 1 178 ? 22.292 2.533 -4.935 1.00 72.06 178 HIS A N 1
ATOM 1322 C CA . HIS A 1 178 ? 23.272 2.735 -3.869 1.00 72.06 178 HIS A CA 1
ATOM 1323 C C . HIS A 1 178 ? 23.610 1.403 -3.211 1.00 72.06 178 HIS A C 1
ATOM 1325 O O . HIS A 1 178 ? 23.274 1.117 -2.058 1.00 72.06 178 HIS A O 1
ATOM 1331 N N . HIS A 1 179 ? 24.322 0.574 -3.972 1.00 68.12 179 HIS A N 1
ATOM 1332 C CA . HIS A 1 179 ? 24.972 -0.598 -3.415 1.00 68.12 179 HIS A CA 1
ATOM 1333 C C . HIS A 1 179 ? 25.997 -0.143 -2.358 1.00 68.12 179 HIS A C 1
ATOM 1335 O O . HIS A 1 179 ? 26.873 0.676 -2.664 1.00 68.12 179 HIS A O 1
ATOM 1341 N N . PRO A 1 180 ? 25.912 -0.642 -1.110 1.00 63.34 180 PRO A N 1
ATOM 1342 C CA . PRO A 1 180 ? 26.949 -0.377 -0.124 1.00 63.34 180 PRO A CA 1
ATOM 1343 C C . PRO A 1 180 ? 28.280 -0.913 -0.654 1.00 63.34 180 PRO A C 1
ATOM 1345 O O . PRO A 1 180 ? 28.302 -1.890 -1.407 1.00 63.34 180 PRO A O 1
ATOM 1348 N N . PHE A 1 181 ? 29.382 -0.272 -0.265 1.00 56.25 181 PHE A N 1
ATOM 1349 C CA . PHE A 1 181 ? 30.711 -0.686 -0.702 1.00 56.25 181 PHE A CA 1
ATOM 1350 C C . PHE A 1 181 ? 30.919 -2.190 -0.464 1.00 56.25 181 PHE A C 1
ATOM 1352 O O . PHE A 1 181 ? 30.540 -2.694 0.601 1.00 56.25 181 PHE A O 1
ATOM 1359 N N . PRO A 1 182 ? 31.490 -2.918 -1.443 1.00 58.47 182 PRO A N 1
ATOM 1360 C CA . PRO A 1 182 ? 31.783 -4.330 -1.266 1.00 58.47 182 PRO A CA 1
ATOM 1361 C C . PRO A 1 182 ? 32.697 -4.513 -0.052 1.00 58.47 182 PRO A C 1
ATOM 1363 O O . PRO A 1 182 ? 33.557 -3.674 0.228 1.00 58.47 182 PRO A O 1
ATOM 1366 N N . HIS A 1 183 ? 32.504 -5.613 0.677 1.00 55.97 183 HIS A N 1
ATOM 1367 C CA . HIS A 1 183 ? 33.386 -5.959 1.786 1.00 55.97 183 HIS A CA 1
ATOM 1368 C C . HIS A 1 183 ? 34.837 -6.032 1.273 1.00 55.97 183 HIS A C 1
ATOM 1370 O O . HIS A 1 183 ? 35.057 -6.601 0.198 1.00 55.97 183 HIS A O 1
ATOM 1376 N N . PRO A 1 184 ? 35.844 -5.506 1.997 1.00 61.94 184 PRO A N 1
ATOM 1377 C CA . PRO A 1 184 ? 37.237 -5.760 1.648 1.00 61.94 184 PRO A CA 1
ATOM 1378 C C . PRO A 1 184 ? 37.480 -7.273 1.594 1.00 61.94 184 PRO A C 1
ATOM 1380 O O . PRO A 1 184 ? 37.113 -7.989 2.529 1.00 61.94 184 PRO A O 1
ATOM 1383 N N . ALA A 1 185 ? 38.096 -7.750 0.507 1.00 57.06 185 ALA A N 1
ATOM 1384 C CA . ALA A 1 185 ? 38.320 -9.175 0.220 1.00 57.06 185 ALA A CA 1
ATOM 1385 C C . ALA A 1 185 ? 39.141 -9.919 1.296 1.00 57.06 185 ALA A C 1
ATOM 1387 O O . ALA A 1 185 ? 39.207 -11.143 1.296 1.00 57.06 185 ALA A O 1
ATOM 1388 N N . THR A 1 186 ? 39.766 -9.180 2.213 1.00 63.25 186 THR A N 1
ATOM 1389 C CA . THR A 1 186 ? 40.597 -9.673 3.317 1.00 63.25 186 THR A CA 1
ATOM 1390 C C . THR A 1 186 ? 39.877 -9.747 4.664 1.00 63.25 186 THR A C 1
ATOM 1392 O O . THR A 1 186 ? 40.483 -10.159 5.651 1.00 63.25 186 THR A O 1
ATOM 1395 N N . GLY A 1 187 ? 38.607 -9.351 4.748 1.00 60.47 187 GLY A N 1
ATOM 1396 C CA . GLY A 1 187 ? 37.841 -9.512 5.978 1.00 60.47 187 GLY A CA 1
ATOM 1397 C C . GLY A 1 187 ? 37.317 -10.937 6.148 1.00 60.47 187 GLY A C 1
ATOM 1398 O O . GLY A 1 187 ? 36.960 -11.563 5.148 1.00 60.47 187 GLY A O 1
ATOM 1399 N N . PRO A 1 188 ? 37.231 -11.464 7.386 1.00 59.81 188 PRO A N 1
ATOM 1400 C CA . PRO A 1 188 ? 36.514 -12.715 7.619 1.00 59.81 188 PRO A CA 1
ATOM 1401 C C . PRO A 1 188 ? 35.108 -12.579 7.027 1.00 59.81 188 PRO A C 1
ATOM 1403 O O . PRO A 1 188 ? 34.540 -11.491 7.112 1.00 59.81 188 PRO A O 1
ATOM 1406 N N . LEU A 1 189 ? 34.569 -13.644 6.413 1.00 59.88 189 LEU A N 1
ATOM 1407 C CA . LEU A 1 189 ? 33.183 -13.700 5.927 1.00 59.88 189 LEU A CA 1
ATOM 1408 C C . LEU A 1 189 ? 32.255 -13.330 7.088 1.00 59.88 189 LEU A C 1
ATOM 1410 O O . LEU A 1 189 ? 31.917 -14.154 7.937 1.00 59.88 189 LEU A O 1
ATOM 1414 N N . GLY A 1 190 ? 31.964 -12.039 7.179 1.00 58.53 190 GLY A N 1
ATOM 1415 C CA . GLY A 1 190 ? 31.339 -11.438 8.332 1.00 58.53 190 GLY A CA 1
ATOM 1416 C C . GLY A 1 190 ? 29.848 -11.745 8.373 1.00 58.53 190 GLY A C 1
ATOM 1417 O O . GLY A 1 190 ? 29.279 -12.278 7.415 1.00 58.53 190 GLY A O 1
ATOM 1418 N N . PRO A 1 191 ? 29.185 -11.390 9.483 1.00 56.41 191 PRO A N 1
ATOM 1419 C CA . PRO A 1 191 ? 27.731 -11.419 9.564 1.00 56.41 191 PRO A CA 1
ATOM 1420 C C . PRO A 1 191 ? 27.105 -10.693 8.354 1.00 56.41 191 PRO A C 1
ATOM 1422 O O . PRO A 1 191 ? 27.588 -9.635 7.958 1.00 56.41 191 PRO A O 1
ATOM 1425 N N . SER A 1 192 ? 26.036 -11.244 7.759 1.00 63.53 192 SER A N 1
ATOM 1426 C CA . SER A 1 192 ? 25.346 -10.618 6.613 1.00 63.53 192 SER A CA 1
ATOM 1427 C C . SER A 1 192 ? 24.981 -9.149 6.892 1.00 63.53 192 SER A C 1
ATOM 1429 O O . SER A 1 192 ? 24.805 -8.769 8.050 1.00 63.53 192 SER A O 1
ATOM 1431 N N . LYS A 1 193 ? 24.795 -8.319 5.847 1.00 65.00 193 LYS A N 1
ATOM 1432 C CA . LYS A 1 193 ? 24.384 -6.894 5.953 1.00 65.00 193 LYS A CA 1
ATOM 1433 C C . LYS A 1 193 ? 23.283 -6.666 7.004 1.00 65.00 193 LYS A C 1
ATOM 1435 O O . LYS A 1 193 ? 23.356 -5.723 7.784 1.00 65.00 193 LYS A O 1
ATOM 1440 N N . ARG A 1 194 ? 22.302 -7.575 7.064 1.00 63.19 194 ARG A N 1
ATOM 1441 C CA . ARG A 1 194 ? 21.185 -7.558 8.026 1.00 63.19 194 ARG A CA 1
ATOM 1442 C C . ARG A 1 194 ? 21.649 -7.786 9.470 1.00 63.19 194 ARG A C 1
ATOM 1444 O O . ARG A 1 194 ? 21.252 -7.052 10.363 1.00 63.19 194 ARG A O 1
ATOM 1451 N N . ARG A 1 195 ? 22.565 -8.729 9.697 1.00 62.94 195 ARG A N 1
ATOM 1452 C CA . ARG A 1 195 ? 23.156 -9.004 11.016 1.00 62.94 195 ARG A CA 1
ATOM 1453 C C . ARG A 1 195 ? 24.139 -7.909 11.468 1.00 62.94 195 ARG A C 1
ATOM 1455 O O . ARG A 1 195 ? 24.263 -7.685 12.665 1.00 62.94 195 ARG A O 1
ATOM 1462 N N . SER A 1 196 ? 24.772 -7.187 10.537 1.00 66.25 196 SER A N 1
ATOM 1463 C CA . SER A 1 196 ? 25.571 -5.990 10.855 1.00 66.25 196 SER A CA 1
ATOM 1464 C C . SER A 1 196 ? 24.715 -4.806 11.320 1.00 66.25 196 SER A C 1
ATOM 1466 O O . SER A 1 196 ? 25.188 -4.005 12.121 1.00 66.25 196 SER A O 1
ATOM 1468 N N . LEU A 1 197 ? 23.479 -4.683 10.823 1.00 64.94 197 LEU A N 1
ATOM 1469 C CA . LEU A 1 197 ? 22.534 -3.633 11.225 1.00 64.94 197 LEU A CA 1
ATOM 1470 C C . LEU A 1 197 ? 21.708 -4.015 12.463 1.00 64.94 197 LEU A C 1
ATOM 1472 O O . LEU A 1 197 ? 21.241 -3.132 13.174 1.00 64.94 197 LEU A O 1
ATOM 1476 N N . ALA A 1 198 ? 21.595 -5.308 12.769 1.00 65.81 198 ALA A N 1
ATOM 1477 C CA . ALA A 1 198 ? 20.851 -5.815 13.921 1.00 65.81 198 ALA A CA 1
ATOM 1478 C C . ALA A 1 198 ? 21.371 -5.303 15.272 1.00 65.81 198 ALA A C 1
ATOM 1480 O O . ALA A 1 198 ? 20.578 -5.017 16.161 1.00 65.81 198 ALA A O 1
ATOM 1481 N N . GLY A 1 199 ? 22.692 -5.149 15.415 1.00 69.69 199 GLY A N 1
ATOM 1482 C CA . GLY A 1 199 ? 23.298 -4.580 16.623 1.00 69.69 199 GLY A CA 1
ATOM 1483 C C . GLY A 1 199 ? 22.882 -3.119 16.846 1.00 69.69 199 GLY A C 1
ATOM 1484 O O . GLY A 1 199 ? 22.284 -2.820 17.875 1.00 69.69 199 GLY A O 1
ATOM 1485 N N . PRO A 1 200 ? 23.137 -2.216 15.879 1.00 74.50 200 PRO A N 1
ATOM 1486 C CA . PRO A 1 200 ? 22.701 -0.820 15.950 1.00 74.50 200 PRO A CA 1
ATOM 1487 C C . PRO A 1 200 ? 21.184 -0.624 16.085 1.00 74.50 200 PRO A C 1
ATOM 1489 O O . PRO A 1 200 ? 20.759 0.334 16.720 1.00 74.50 200 PRO A O 1
ATOM 1492 N N . MET A 1 201 ? 20.374 -1.511 15.496 1.00 72.88 201 MET A N 1
ATOM 1493 C CA . MET A 1 201 ? 18.906 -1.441 15.550 1.00 72.88 201 MET A CA 1
ATOM 1494 C C . MET A 1 201 ? 18.298 -2.142 16.775 1.00 72.88 201 MET A C 1
ATOM 1496 O O . MET A 1 201 ? 17.082 -2.124 16.919 1.00 72.88 201 MET A O 1
ATOM 1500 N N . ALA A 1 202 ? 19.121 -2.743 17.645 1.00 80.50 202 ALA A N 1
ATOM 1501 C CA . ALA A 1 202 ? 18.682 -3.560 18.780 1.00 80.50 202 ALA A CA 1
ATOM 1502 C C . ALA A 1 202 ? 17.666 -4.657 18.395 1.00 80.50 202 ALA A C 1
ATOM 1504 O O . ALA A 1 202 ? 16.780 -4.984 19.183 1.00 80.50 202 ALA A O 1
ATOM 1505 N N . ALA A 1 203 ? 17.806 -5.220 17.190 1.00 77.56 203 ALA A N 1
ATOM 1506 C CA . ALA A 1 203 ? 16.846 -6.171 16.650 1.00 77.56 203 ALA A CA 1
ATOM 1507 C C . ALA A 1 203 ? 16.919 -7.517 17.384 1.00 77.56 203 ALA A C 1
ATOM 1509 O O . ALA A 1 203 ? 18.012 -8.056 17.612 1.00 77.56 203 ALA A O 1
ATOM 1510 N N . ASP A 1 204 ? 15.763 -8.075 17.738 1.00 81.12 204 ASP A N 1
ATOM 1511 C CA . ASP A 1 204 ? 15.694 -9.343 18.461 1.00 81.12 204 ASP A CA 1
ATOM 1512 C C . ASP A 1 204 ? 15.889 -10.567 17.532 1.00 81.12 204 ASP A C 1
ATOM 1514 O O . ASP A 1 204 ? 16.037 -10.466 16.310 1.00 81.12 204 ASP A O 1
ATOM 1518 N N . ARG A 1 205 ? 15.940 -11.779 18.105 1.00 78.81 205 ARG A N 1
ATOM 1519 C CA . ARG A 1 205 ? 16.136 -13.013 17.319 1.00 78.81 205 ARG A CA 1
ATOM 1520 C C . ARG A 1 205 ? 14.986 -13.275 16.339 1.00 78.81 205 ARG A C 1
ATOM 1522 O O . ARG A 1 205 ? 15.232 -13.867 15.287 1.00 78.81 205 ARG A O 1
ATOM 1529 N N . TYR A 1 206 ? 13.761 -12.903 16.695 1.00 77.62 206 TYR A N 1
ATOM 1530 C CA . TYR A 1 206 ? 12.584 -13.117 15.860 1.00 77.62 206 TYR A CA 1
ATOM 1531 C C . TYR A 1 206 ? 12.559 -12.124 14.700 1.00 77.62 206 TYR A C 1
ATOM 1533 O O . TYR A 1 206 ? 12.396 -12.550 13.560 1.00 77.62 206 TYR A O 1
ATOM 1541 N N . GLU A 1 207 ? 12.840 -10.851 14.957 1.00 75.50 207 GLU A N 1
ATOM 1542 C CA . GLU A 1 207 ? 13.020 -9.812 13.948 1.00 75.50 207 GLU A CA 1
ATOM 1543 C C . GLU A 1 207 ? 14.145 -10.173 12.984 1.00 75.50 207 GLU A C 1
ATOM 1545 O O . GLU A 1 207 ? 13.981 -10.042 11.780 1.00 75.50 207 GLU A O 1
ATOM 1550 N N . LEU A 1 208 ? 15.259 -10.729 13.463 1.00 70.00 208 LEU A N 1
ATOM 1551 C CA . LEU A 1 208 ? 16.334 -11.207 12.590 1.00 70.00 208 LEU A CA 1
ATOM 1552 C C . LEU A 1 208 ? 15.910 -12.351 11.657 1.00 70.00 208 LEU A C 1
ATOM 1554 O O . LEU A 1 208 ? 16.391 -12.430 10.522 1.00 70.00 208 LEU A O 1
ATOM 1558 N N . LEU A 1 209 ? 15.045 -13.251 12.133 1.00 74.31 209 LEU A N 1
ATOM 1559 C CA . LEU A 1 209 ? 14.471 -14.326 11.322 1.00 74.31 209 LEU A CA 1
ATOM 1560 C C . LEU A 1 209 ? 13.425 -13.782 10.347 1.00 74.31 209 LEU A C 1
ATOM 1562 O O . LEU A 1 209 ? 13.368 -14.240 9.209 1.00 74.31 209 LEU A O 1
ATOM 1566 N N . ASP A 1 210 ? 12.647 -12.781 10.741 1.00 68.50 210 ASP A N 1
ATOM 1567 C CA . ASP A 1 210 ? 11.656 -12.159 9.866 1.00 68.50 210 ASP A CA 1
ATOM 1568 C C . ASP A 1 210 ? 12.321 -11.299 8.787 1.00 68.50 210 ASP A C 1
ATOM 1570 O O . ASP A 1 210 ? 12.036 -11.450 7.603 1.00 68.50 210 ASP A O 1
ATOM 1574 N N . MET A 1 211 ? 13.360 -10.549 9.159 1.00 63.81 211 MET A N 1
ATOM 1575 C CA . MET A 1 211 ? 14.274 -9.879 8.238 1.00 63.81 211 MET A CA 1
ATOM 1576 C C . MET A 1 211 ? 14.961 -10.854 7.283 1.00 63.81 211 MET A C 1
ATOM 1578 O O . MET A 1 211 ? 15.506 -10.404 6.281 1.00 63.81 211 MET A O 1
ATOM 1582 N N . SER A 1 212 ? 15.022 -12.160 7.571 1.00 62.97 212 SER A N 1
ATOM 1583 C CA . SER A 1 212 ? 15.592 -13.149 6.646 1.00 62.97 212 SER A CA 1
ATOM 1584 C C . SER A 1 212 ? 14.627 -13.545 5.525 1.00 62.97 212 SER A C 1
ATOM 1586 O O . SER A 1 212 ? 15.097 -13.977 4.474 1.00 62.97 212 SER A O 1
ATOM 1588 N N . LYS A 1 213 ? 13.317 -13.316 5.698 1.00 67.69 213 LYS A N 1
ATOM 1589 C CA . LYS A 1 213 ? 12.327 -13.498 4.635 1.00 67.69 213 LYS A CA 1
ATOM 1590 C C . LYS A 1 213 ? 12.522 -12.414 3.579 1.00 67.69 213 LYS A C 1
ATOM 1592 O O . LYS A 1 213 ? 12.528 -11.221 3.873 1.00 67.69 213 LYS A O 1
ATOM 1597 N N . GLU A 1 214 ? 12.737 -12.828 2.339 1.00 69.50 214 GLU A N 1
ATOM 1598 C CA . GLU A 1 214 ? 12.773 -11.909 1.206 1.00 69.50 214 GLU A CA 1
ATOM 1599 C C . GLU A 1 214 ? 11.337 -11.615 0.786 1.00 69.50 214 GLU A C 1
ATOM 1601 O O . GLU A 1 214 ? 10.704 -12.428 0.123 1.00 69.50 214 GLU A O 1
ATOM 1606 N N . GLN A 1 215 ? 10.813 -10.467 1.211 1.00 78.44 215 GLN A N 1
ATOM 1607 C CA . GLN A 1 215 ? 9.538 -9.974 0.702 1.00 78.44 215 GLN A CA 1
ATOM 1608 C C . GLN A 1 215 ? 9.750 -9.361 -0.677 1.00 78.44 215 GLN A C 1
ATOM 1610 O O . GLN A 1 215 ? 10.633 -8.513 -0.864 1.00 78.44 215 GLN A O 1
ATOM 1615 N N . SER A 1 216 ? 8.921 -9.776 -1.630 1.00 88.88 216 SER A N 1
ATOM 1616 C CA . SER A 1 216 ? 8.911 -9.189 -2.969 1.00 88.88 216 SER A CA 1
ATOM 1617 C C . SER A 1 216 ? 8.424 -7.732 -2.924 1.00 88.88 216 SER A C 1
ATOM 1619 O O . SER A 1 216 ? 7.774 -7.310 -1.962 1.00 88.88 216 SER A O 1
ATOM 1621 N N . LEU A 1 217 ? 8.742 -6.930 -3.942 1.00 89.25 217 LEU A N 1
ATOM 1622 C CA . LEU A 1 217 ? 8.260 -5.548 -3.994 1.00 89.25 217 LEU A CA 1
ATOM 1623 C C . LEU A 1 217 ? 6.733 -5.511 -4.112 1.00 89.25 217 LEU A C 1
ATOM 1625 O O . LEU A 1 217 ? 6.082 -4.702 -3.450 1.00 89.25 217 LEU A O 1
ATOM 1629 N N . LEU A 1 218 ? 6.159 -6.399 -4.923 1.00 90.81 218 LEU A N 1
ATOM 1630 C CA . LEU A 1 218 ? 4.714 -6.522 -5.053 1.00 90.81 218 LEU A CA 1
ATOM 1631 C C . LEU A 1 218 ? 4.055 -6.870 -3.714 1.00 90.81 218 LEU A C 1
ATOM 1633 O O . LEU A 1 218 ? 3.031 -6.286 -3.368 1.00 90.81 218 LEU A O 1
ATOM 1637 N N . GLU A 1 219 ? 4.658 -7.763 -2.932 1.00 90.50 219 GLU A N 1
ATOM 1638 C CA . GLU A 1 219 ? 4.160 -8.112 -1.602 1.00 90.50 219 GLU A CA 1
ATOM 1639 C C . GLU A 1 219 ? 4.181 -6.909 -0.653 1.00 90.50 219 GLU A C 1
ATOM 1641 O O . GLU A 1 219 ? 3.188 -6.652 0.026 1.00 90.50 219 GLU A O 1
ATOM 1646 N N . GLN A 1 220 ? 5.253 -6.110 -0.667 1.00 89.75 220 GLN A N 1
ATOM 1647 C CA . GLN A 1 220 ? 5.327 -4.870 0.116 1.00 89.75 220 GLN A CA 1
ATOM 1648 C C . GLN A 1 220 ? 4.242 -3.864 -0.303 1.00 89.75 220 GLN A C 1
ATOM 1650 O O . GLN A 1 220 ? 3.620 -3.232 0.551 1.00 89.75 220 GLN A O 1
ATOM 1655 N N . ILE A 1 221 ? 3.973 -3.737 -1.608 1.00 90.62 221 ILE A N 1
ATOM 1656 C CA . ILE A 1 221 ? 2.892 -2.892 -2.137 1.00 90.62 221 ILE A CA 1
ATOM 1657 C C . ILE A 1 221 ? 1.525 -3.381 -1.633 1.00 90.62 221 ILE A C 1
ATOM 1659 O O . ILE A 1 221 ? 0.723 -2.576 -1.152 1.00 90.62 221 ILE A O 1
ATOM 1663 N N . ILE A 1 222 ? 1.261 -4.690 -1.709 1.00 91.06 222 ILE A N 1
ATOM 1664 C CA . ILE A 1 222 ? 0.000 -5.293 -1.253 1.00 91.06 222 ILE A CA 1
ATOM 1665 C C . ILE A 1 222 ? -0.172 -5.094 0.257 1.00 91.06 222 ILE A C 1
ATOM 1667 O O . ILE A 1 222 ? -1.234 -4.643 0.685 1.00 91.06 222 ILE A O 1
ATOM 1671 N N . GLN A 1 223 ? 0.861 -5.361 1.060 1.00 90.38 223 GLN A N 1
ATOM 1672 C CA . GLN A 1 223 ? 0.824 -5.167 2.513 1.00 90.38 223 GLN A CA 1
ATOM 1673 C C . GLN A 1 223 ? 0.576 -3.700 2.887 1.00 90.38 223 GLN A C 1
ATOM 1675 O O . GLN A 1 223 ? -0.233 -3.416 3.773 1.00 90.38 223 GLN A O 1
ATOM 1680 N N . GLN A 1 224 ? 1.202 -2.754 2.179 1.00 89.88 224 GLN A N 1
ATOM 1681 C CA . GLN A 1 224 ? 0.975 -1.328 2.410 1.00 89.88 224 GLN A CA 1
ATOM 1682 C C . GLN A 1 224 ? -0.475 -0.926 2.098 1.00 89.88 224 GLN A C 1
ATOM 1684 O O . GLN A 1 224 ? -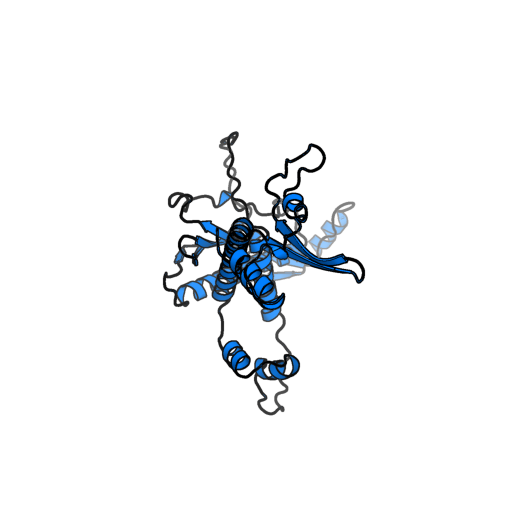1.103 -0.211 2.885 1.00 89.88 224 GLN A O 1
ATOM 1689 N N . ALA A 1 225 ? -1.037 -1.423 0.991 1.00 89.94 225 ALA A N 1
ATOM 1690 C CA . ALA A 1 225 ? -2.437 -1.197 0.640 1.00 89.94 225 ALA A CA 1
ATOM 1691 C C . ALA A 1 225 ? -3.395 -1.839 1.663 1.00 89.94 225 ALA A C 1
ATOM 1693 O O . ALA A 1 225 ? -4.363 -1.207 2.090 1.00 89.94 225 ALA A O 1
ATOM 1694 N N . GLN A 1 226 ? -3.106 -3.062 2.119 1.00 91.19 226 GLN A N 1
ATOM 1695 C CA . GLN A 1 226 ? -3.872 -3.735 3.172 1.00 91.19 226 GLN A CA 1
ATOM 1696 C C . GLN A 1 226 ? -3.876 -2.922 4.464 1.00 91.19 226 GLN A C 1
ATOM 1698 O O . GLN A 1 226 ? -4.944 -2.664 5.021 1.00 91.19 226 GLN A O 1
ATOM 1703 N N . HIS A 1 227 ? -2.703 -2.479 4.920 1.00 90.94 227 HIS A N 1
ATOM 1704 C CA . HIS A 1 227 ? -2.570 -1.675 6.129 1.00 90.94 227 HIS A CA 1
ATOM 1705 C C . HIS A 1 227 ? -3.368 -0.370 6.027 1.00 90.94 227 HIS A C 1
ATOM 1707 O O . HIS A 1 227 ? -4.064 0.004 6.973 1.00 90.94 227 HIS A O 1
ATOM 1713 N N . PHE A 1 228 ? -3.332 0.291 4.868 1.00 89.75 228 PHE A N 1
ATOM 1714 C CA . PHE A 1 228 ? -4.111 1.498 4.614 1.00 89.75 228 PHE A CA 1
ATOM 1715 C C . PHE A 1 228 ? -5.623 1.271 4.801 1.00 89.75 228 PHE A C 1
ATOM 1717 O O . PHE A 1 228 ? -6.267 1.969 5.591 1.00 89.75 228 PHE A O 1
ATOM 1724 N N . PHE A 1 229 ? -6.191 0.255 4.142 1.00 89.44 229 PHE A N 1
ATOM 1725 C CA . PHE A 1 229 ? -7.623 -0.039 4.255 1.00 89.44 229 PHE A CA 1
ATOM 1726 C C . PHE A 1 229 ? -8.018 -0.562 5.635 1.00 89.44 229 PHE A C 1
ATOM 1728 O O . PHE A 1 229 ? -9.076 -0.192 6.148 1.00 89.44 229 PHE A O 1
ATOM 1735 N N . MET A 1 230 ? -7.182 -1.396 6.255 1.00 90.06 230 MET A N 1
ATOM 1736 C CA . MET A 1 230 ? -7.421 -1.893 7.608 1.00 90.06 230 MET A CA 1
ATOM 1737 C C . MET A 1 230 ? -7.427 -0.750 8.617 1.00 90.06 230 MET A C 1
ATOM 1739 O O . MET A 1 230 ? -8.338 -0.683 9.435 1.00 90.06 230 MET A O 1
ATOM 1743 N N . ARG A 1 231 ? -6.491 0.200 8.516 1.00 90.25 231 ARG A N 1
ATOM 1744 C CA . ARG A 1 231 ? -6.466 1.393 9.369 1.00 90.25 231 ARG A CA 1
ATOM 1745 C C . ARG A 1 231 ? -7.745 2.216 9.227 1.00 90.25 231 ARG A C 1
ATOM 1747 O O . ARG A 1 231 ? -8.337 2.571 10.241 1.00 90.25 231 ARG A O 1
ATOM 1754 N N . ARG A 1 232 ? -8.197 2.463 7.994 1.00 85.94 232 ARG A N 1
ATOM 1755 C CA . ARG A 1 232 ? -9.422 3.233 7.720 1.00 85.94 232 ARG A CA 1
ATOM 1756 C C . ARG A 1 232 ? -10.686 2.525 8.224 1.00 85.94 232 ARG A C 1
ATOM 1758 O O . ARG A 1 232 ? -11.595 3.164 8.744 1.00 85.94 232 ARG A O 1
ATOM 1765 N N . ARG A 1 233 ? -10.743 1.192 8.117 1.00 89.56 233 ARG A N 1
ATOM 1766 C CA . ARG A 1 233 ? -11.825 0.386 8.710 1.00 89.56 233 ARG A CA 1
ATOM 1767 C C . ARG A 1 233 ? -11.788 0.428 10.237 1.00 89.56 233 ARG A C 1
ATOM 1769 O O . ARG A 1 233 ? -12.834 0.606 10.849 1.00 89.56 233 ARG A O 1
ATOM 1776 N N . SER A 1 234 ? -10.608 0.290 10.840 1.00 91.25 234 SER A N 1
ATOM 1777 C CA . SER A 1 234 ? -10.434 0.375 12.292 1.00 91.25 234 SER A CA 1
ATOM 1778 C C . SER A 1 234 ? -10.833 1.743 12.831 1.00 91.25 234 SER A C 1
ATOM 1780 O O . SER A 1 234 ? -11.505 1.798 13.848 1.00 91.25 234 SER A O 1
ATOM 1782 N N . GLU A 1 235 ? -10.489 2.830 12.139 1.00 87.50 235 GLU A N 1
ATOM 1783 C CA . GLU A 1 235 ? -10.941 4.188 12.470 1.00 87.50 235 GLU A CA 1
ATOM 1784 C C . GLU A 1 235 ? -12.471 4.271 12.516 1.00 87.50 235 GLU A C 1
ATOM 1786 O O . GLU A 1 235 ? -13.031 4.659 13.535 1.00 87.50 235 GLU A O 1
ATOM 1791 N N . TYR A 1 236 ? -13.159 3.793 11.473 1.00 87.00 236 TYR A N 1
ATOM 1792 C CA . TYR A 1 236 ? -14.624 3.767 11.449 1.00 87.00 236 TYR A CA 1
ATOM 1793 C C . TYR A 1 236 ? -15.234 2.929 12.586 1.00 87.00 236 TYR A C 1
ATOM 1795 O O . TYR A 1 236 ? -16.225 3.330 13.201 1.00 87.00 236 TYR A O 1
ATOM 1803 N N . VAL A 1 237 ? -14.662 1.755 12.867 1.00 89.81 237 VAL A N 1
ATOM 1804 C CA . VAL A 1 237 ? -15.126 0.884 13.957 1.00 89.81 237 VAL A CA 1
ATOM 1805 C C . VAL A 1 237 ? -14.906 1.557 15.309 1.00 89.81 237 VAL A C 1
ATOM 1807 O O . VAL A 1 237 ? -15.820 1.562 16.127 1.00 89.81 237 VAL A O 1
ATOM 1810 N N . LEU A 1 238 ? -13.739 2.165 15.532 1.00 85.38 238 LEU A N 1
ATOM 1811 C CA . LEU A 1 238 ? -13.441 2.908 16.754 1.00 85.38 238 LEU A CA 1
ATOM 1812 C C . LEU A 1 238 ? -14.391 4.092 16.933 1.00 85.38 238 LEU A C 1
ATOM 1814 O O . LEU A 1 238 ? -14.926 4.258 18.022 1.00 85.38 238 LEU A O 1
ATOM 1818 N N . ASP A 1 239 ? -14.678 4.847 15.875 1.00 81.44 239 ASP A N 1
ATOM 1819 C CA . ASP A 1 239 ? -15.651 5.942 15.913 1.00 81.44 239 ASP A CA 1
ATOM 1820 C C . ASP A 1 239 ? -17.071 5.450 16.210 1.00 81.44 239 ASP A C 1
ATOM 1822 O O . ASP A 1 239 ? -17.845 6.131 16.884 1.00 81.44 239 ASP A O 1
ATOM 1826 N N . THR A 1 240 ? -17.441 4.275 15.698 1.00 83.19 240 THR A N 1
ATOM 1827 C CA . THR A 1 240 ? -18.754 3.667 15.955 1.00 83.19 240 THR A CA 1
ATOM 1828 C C . THR A 1 240 ? -18.858 3.220 17.408 1.00 83.19 240 THR A C 1
ATOM 1830 O O . THR A 1 240 ? -19.814 3.581 18.090 1.00 83.19 240 THR A O 1
ATOM 1833 N N . ILE A 1 241 ? -17.831 2.532 17.914 1.00 80.81 241 ILE A N 1
ATOM 1834 C CA . ILE A 1 241 ? -17.745 2.141 19.323 1.00 80.81 241 ILE A CA 1
ATOM 1835 C C . ILE A 1 241 ? -17.748 3.382 20.217 1.00 80.81 241 ILE A C 1
ATOM 1837 O O . ILE A 1 241 ? -18.478 3.402 21.195 1.00 80.81 241 ILE A O 1
ATOM 1841 N N . ALA A 1 242 ? -17.002 4.435 19.880 1.00 74.56 242 ALA A N 1
ATOM 1842 C CA . ALA A 1 242 ? -16.967 5.672 20.660 1.00 74.56 242 ALA A CA 1
ATOM 1843 C C . ALA A 1 242 ? -18.329 6.391 20.694 1.00 74.56 242 ALA A C 1
ATOM 1845 O O . ALA A 1 242 ? -18.668 7.039 21.680 1.00 74.56 242 ALA A O 1
ATOM 1846 N N . LYS A 1 243 ? -19.137 6.271 19.632 1.00 69.81 243 LYS A N 1
ATOM 1847 C CA . LYS A 1 243 ? -20.512 6.797 19.612 1.00 69.81 243 LYS A CA 1
ATOM 1848 C C . LYS A 1 243 ? -21.473 5.971 20.464 1.00 69.81 243 LYS A C 1
ATOM 1850 O O . LYS A 1 243 ? -22.346 6.545 21.111 1.00 69.81 243 LYS A O 1
ATOM 1855 N N . GLU A 1 244 ? -21.350 4.646 20.440 1.00 70.94 244 GLU A N 1
ATOM 1856 C CA . GLU A 1 244 ? -22.210 3.740 21.215 1.00 70.94 244 GLU A CA 1
ATOM 1857 C C . GLU A 1 244 ? -21.837 3.738 22.704 1.00 70.94 244 GLU A C 1
ATOM 1859 O O . GLU A 1 244 ? -22.697 3.811 23.586 1.00 70.94 244 GLU A O 1
ATOM 1864 N N . VAL A 1 245 ? -20.538 3.710 22.987 1.00 69.38 245 VAL A N 1
ATOM 1865 C CA . VAL A 1 245 ? -19.947 3.759 24.320 1.00 69.38 245 VAL A CA 1
ATOM 1866 C C . VAL A 1 245 ? -19.679 5.218 24.654 1.00 69.38 245 VAL A C 1
ATOM 1868 O O . VAL A 1 245 ? -18.561 5.709 24.557 1.00 69.38 245 VAL A O 1
ATOM 1871 N N . GLY A 1 246 ? -20.731 5.939 25.036 1.00 67.00 246 GLY A N 1
ATOM 1872 C CA . GLY A 1 246 ? -20.553 7.294 25.543 1.00 67.00 246 GLY A CA 1
ATOM 1873 C C . GLY A 1 246 ? -19.635 7.304 26.772 1.00 67.00 246 GLY A C 1
ATOM 1874 O O . GLY A 1 246 ? -19.895 6.577 27.736 1.00 67.00 246 GLY A O 1
ATOM 1875 N N . ASP A 1 247 ? -18.596 8.140 26.761 1.00 71.81 247 ASP A N 1
ATOM 1876 C CA . ASP A 1 247 ? -17.672 8.314 27.880 1.00 71.81 247 ASP A CA 1
ATOM 1877 C C . ASP A 1 247 ? -18.427 8.779 29.135 1.00 71.81 247 ASP A C 1
ATOM 1879 O O . ASP A 1 247 ? -18.901 9.918 29.242 1.00 71.81 247 ASP A O 1
ATOM 1883 N N . ARG A 1 248 ? -18.546 7.882 30.119 1.00 76.75 248 ARG A N 1
ATOM 1884 C CA . ARG A 1 248 ? -19.098 8.194 31.442 1.00 76.75 248 ARG A CA 1
ATOM 1885 C C . ARG A 1 248 ? -17.955 8.606 32.361 1.00 76.75 248 ARG A C 1
ATOM 1887 O O . ARG A 1 248 ? -17.087 7.805 32.690 1.00 76.75 248 ARG A O 1
ATOM 1894 N N . MET A 1 249 ? -17.969 9.857 32.798 1.00 80.00 249 MET A N 1
ATOM 1895 C CA . MET A 1 249 ? -16.975 10.407 33.715 1.00 80.00 249 MET A CA 1
ATOM 1896 C C . MET A 1 249 ? -17.514 10.420 35.139 1.00 80.00 249 MET A C 1
ATOM 1898 O O . MET A 1 249 ? -18.649 10.834 35.374 1.00 80.00 249 MET A O 1
ATOM 1902 N N . ILE A 1 250 ? -16.670 10.032 36.091 1.00 87.69 250 ILE A N 1
ATOM 1903 C CA . ILE A 1 250 ? -16.943 10.125 37.525 1.00 87.69 250 ILE A CA 1
ATOM 1904 C C . ILE A 1 250 ? -15.980 11.160 38.105 1.00 87.69 250 ILE A C 1
ATOM 1906 O O . ILE A 1 250 ? -14.766 11.002 38.000 1.00 87.69 250 ILE A O 1
ATOM 1910 N N . ALA A 1 251 ? -16.511 12.203 38.736 1.00 88.50 251 ALA A N 1
ATOM 1911 C CA . ALA A 1 251 ? -15.724 13.173 39.487 1.00 88.50 251 ALA A CA 1
ATOM 1912 C C . ALA A 1 251 ? -16.027 13.040 40.979 1.00 88.50 251 ALA A C 1
ATOM 1914 O O . ALA A 1 251 ? -17.187 13.029 41.387 1.00 88.50 251 ALA A O 1
ATOM 1915 N N . ILE A 1 252 ? -14.983 12.950 41.800 1.00 90.19 252 ILE A N 1
ATOM 1916 C CA . ILE A 1 252 ? -15.099 12.841 43.254 1.00 90.19 252 ILE A CA 1
ATOM 1917 C C . ILE A 1 252 ? -14.492 14.101 43.857 1.00 90.19 252 ILE A C 1
ATOM 1919 O O . ILE A 1 252 ? -13.309 14.381 43.671 1.00 90.19 252 ILE A O 1
ATOM 1923 N N . ARG A 1 253 ? -15.305 14.860 44.585 1.00 88.12 253 ARG A N 1
ATOM 1924 C CA . ARG A 1 253 ? -14.871 16.026 45.350 1.00 88.12 253 ARG A CA 1
ATOM 1925 C C . ARG A 1 253 ? -14.882 15.655 46.825 1.00 88.12 253 ARG A C 1
ATOM 1927 O O . ARG A 1 253 ? -15.894 15.187 47.330 1.00 88.12 253 ARG A O 1
ATOM 1934 N N . CYS A 1 254 ? -13.768 15.860 47.515 1.00 88.25 254 CYS A N 1
ATOM 1935 C CA . CYS A 1 254 ? -13.679 15.665 48.957 1.00 88.25 254 CYS A CA 1
ATOM 1936 C C . CYS A 1 254 ? -13.394 17.016 49.610 1.00 88.25 254 CYS A C 1
ATOM 1938 O O . CYS A 1 254 ? -12.359 17.621 49.330 1.00 88.25 254 CYS A O 1
ATOM 1940 N N . GLU A 1 255 ? -14.312 17.500 50.442 1.00 87.31 255 GLU A N 1
ATOM 1941 C CA . GLU A 1 255 ? -14.166 18.766 51.156 1.00 87.31 255 GLU A CA 1
ATOM 1942 C C . GLU A 1 255 ? -14.289 18.545 52.671 1.00 87.31 255 GLU A C 1
ATOM 1944 O O . GLU A 1 255 ? -15.193 17.828 53.100 1.00 87.31 255 GLU A O 1
ATOM 1949 N N . PRO A 1 256 ? -13.436 19.160 53.513 1.00 83.50 256 PRO A N 1
ATOM 1950 C CA . PRO A 1 256 ? -13.476 18.949 54.964 1.00 83.50 256 PRO A CA 1
ATOM 1951 C C . PRO A 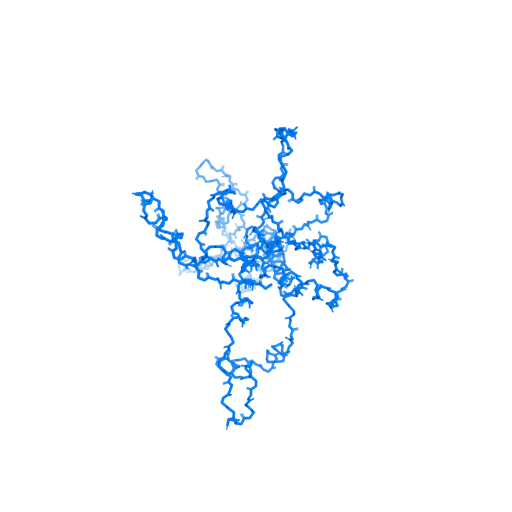1 256 ? -14.813 19.319 55.622 1.00 83.50 256 PRO A C 1
ATOM 1953 O O . PRO A 1 256 ? -15.175 18.746 56.644 1.00 83.50 256 PRO A O 1
ATOM 1956 N N . SER A 1 257 ? -15.534 20.285 55.050 1.00 83.00 257 SER A N 1
ATOM 1957 C CA . SER A 1 257 ? -16.803 20.817 55.561 1.00 83.00 257 SER A CA 1
ATOM 1958 C C . SER A 1 257 ? -18.035 20.056 55.061 1.00 83.00 257 SER A C 1
ATOM 1960 O O . SER A 1 257 ? -19.036 19.999 55.770 1.00 83.00 257 SER A O 1
ATOM 1962 N N . VAL A 1 258 ? -17.976 19.483 53.854 1.00 78.06 258 VAL A N 1
ATOM 1963 C CA . VAL A 1 258 ? -19.132 18.879 53.157 1.00 78.06 258 VAL A CA 1
ATOM 1964 C C . VAL A 1 258 ? -18.992 17.355 53.010 1.00 78.06 258 VAL A C 1
ATOM 1966 O O . VAL A 1 258 ? -19.969 16.657 52.753 1.00 78.06 258 VAL A O 1
ATOM 1969 N N . GLY A 1 259 ? -17.796 16.807 53.228 1.00 84.31 259 GLY A N 1
ATOM 1970 C CA . GLY A 1 259 ? -17.500 15.389 53.045 1.00 84.31 259 GLY A CA 1
ATOM 1971 C C . GLY A 1 259 ? -17.220 15.026 51.583 1.00 84.31 259 GLY A C 1
ATOM 1972 O O . GLY A 1 259 ? -16.697 15.832 50.813 1.00 84.31 259 GLY A O 1
ATOM 1973 N N . ILE A 1 260 ? -17.523 13.778 51.208 1.00 88.94 260 ILE A N 1
ATOM 1974 C CA . ILE A 1 260 ? -17.280 13.242 49.861 1.00 88.94 260 ILE A CA 1
ATOM 1975 C C . ILE A 1 260 ? -18.536 13.417 49.002 1.00 88.94 260 ILE A C 1
ATOM 1977 O O . ILE A 1 260 ? -19.578 12.834 49.296 1.00 88.94 260 ILE A O 1
ATOM 1981 N N . GLN A 1 261 ? -18.412 14.156 47.904 1.00 89.56 261 GLN A N 1
ATOM 1982 C CA . GLN A 1 261 ? -19.432 14.325 46.872 1.00 89.56 261 GLN A CA 1
ATOM 1983 C C . GLN A 1 261 ? -18.987 13.613 45.595 1.00 89.56 261 GLN A C 1
ATOM 1985 O O . GLN A 1 261 ? -17.834 13.730 45.175 1.00 89.56 261 GLN A O 1
ATOM 1990 N N . VAL A 1 262 ? -19.898 12.875 44.963 1.00 91.25 262 VAL A N 1
ATOM 1991 C CA . VAL A 1 262 ? -19.621 12.148 43.717 1.00 91.25 262 VAL A CA 1
ATOM 1992 C C . VAL A 1 262 ? -20.546 12.667 42.633 1.00 91.25 262 VAL A C 1
ATOM 1994 O O . VAL A 1 262 ? -21.755 12.772 42.835 1.00 91.25 262 VAL A O 1
ATOM 1997 N N . TYR A 1 263 ? -19.975 12.970 41.477 1.00 89.38 263 TYR A N 1
ATOM 1998 C CA . TYR A 1 263 ? -20.674 13.490 40.318 1.00 89.38 263 TYR A CA 1
ATOM 1999 C C . TYR A 1 263 ? -20.457 12.587 39.111 1.00 89.38 263 TYR A C 1
ATOM 2001 O O . TYR A 1 263 ? -19.362 12.060 38.919 1.00 89.38 263 TYR A O 1
ATOM 2009 N N . ILE A 1 264 ? -21.477 12.464 38.264 1.00 88.19 264 ILE A N 1
ATOM 2010 C CA . ILE A 1 264 ? -21.371 11.797 36.963 1.00 88.19 264 ILE A CA 1
ATOM 2011 C C . ILE A 1 264 ? -21.628 12.797 35.850 1.00 88.19 264 ILE A C 1
ATOM 2013 O O . ILE A 1 264 ? -22.583 13.573 35.910 1.00 88.19 264 ILE A O 1
ATOM 2017 N N . ALA A 1 265 ? -20.813 12.722 34.810 1.00 83.69 265 ALA A N 1
ATOM 2018 C CA . ALA A 1 265 ? -21.088 13.326 33.519 1.00 83.69 265 ALA A CA 1
ATOM 2019 C C . ALA A 1 265 ? -21.077 12.241 32.437 1.00 83.69 265 ALA A C 1
ATOM 2021 O O . ALA A 1 265 ? -20.432 11.204 32.583 1.00 83.69 265 ALA A O 1
ATOM 2022 N N . GLN A 1 266 ? -21.802 12.484 31.352 1.00 77.19 266 GLN A N 1
ATOM 2023 C CA . GLN A 1 266 ? -21.787 11.635 30.168 1.00 77.19 266 GLN A CA 1
ATOM 2024 C C . GLN A 1 266 ? -21.414 12.493 28.962 1.00 77.19 266 GLN A C 1
ATOM 2026 O O . GLN A 1 266 ? -21.882 13.629 28.832 1.00 77.19 266 GLN A O 1
ATOM 2031 N N . SER A 1 267 ? -20.565 11.938 28.112 1.00 71.19 267 SER A N 1
ATOM 2032 C CA . SER A 1 267 ? -20.237 12.428 26.782 1.00 71.19 267 SER A CA 1
ATOM 2033 C C . SER A 1 267 ? -20.614 11.343 25.763 1.00 71.19 267 SER A C 1
ATOM 2035 O O . SER A 1 267 ? -20.530 10.166 26.109 1.00 71.19 267 SER A O 1
ATOM 2037 N N . PRO A 1 268 ? -21.065 11.680 24.546 1.00 67.00 268 PRO A N 1
ATOM 2038 C CA . PRO A 1 268 ? -21.479 13.011 24.109 1.00 67.00 268 PRO A CA 1
ATOM 2039 C C . PRO A 1 268 ? -22.772 13.485 24.801 1.00 67.00 268 PRO A C 1
ATOM 2041 O O . PRO A 1 268 ? -23.549 12.703 25.363 1.00 67.00 268 PRO A O 1
ATOM 2044 N N . ARG A 1 269 ? -22.997 14.803 24.813 1.00 68.12 269 ARG A N 1
ATOM 2045 C CA . ARG A 1 269 ? -24.144 15.423 25.500 1.00 68.12 269 ARG A CA 1
ATOM 2046 C C . ARG A 1 269 ? -25.445 15.130 24.733 1.00 68.12 269 ARG A C 1
ATOM 2048 O O . ARG A 1 269 ? -25.581 15.546 23.589 1.00 68.12 269 ARG A O 1
ATOM 2055 N N . LYS A 1 270 ? -26.439 14.498 25.375 1.00 63.38 270 LYS A N 1
ATOM 2056 C CA . LYS A 1 270 ? -27.759 14.224 24.751 1.00 63.38 270 LYS A CA 1
ATOM 2057 C C . LYS A 1 270 ? -28.543 15.490 24.366 1.00 63.38 270 LYS A C 1
ATOM 2059 O O . LYS A 1 270 ? -29.378 15.430 23.475 1.00 63.38 270 LYS A O 1
ATOM 2064 N N . ASP A 1 271 ? -28.234 16.618 25.009 1.00 60.81 271 ASP A N 1
ATOM 2065 C CA . ASP A 1 271 ? -28.921 17.905 24.828 1.00 60.81 271 ASP A CA 1
ATOM 2066 C C . ASP A 1 271 ? -28.070 18.927 24.042 1.00 60.81 271 ASP A C 1
ATOM 2068 O O . ASP A 1 271 ? -28.245 20.137 24.199 1.00 60.81 271 ASP A O 1
ATOM 2072 N N . PHE A 1 272 ? -27.077 18.481 23.262 1.00 61.09 272 PHE A N 1
ATOM 2073 C CA . PHE A 1 272 ? -26.315 19.392 22.406 1.00 61.09 272 PHE A CA 1
ATOM 2074 C C . PHE A 1 272 ? -27.132 19.752 21.160 1.00 61.09 272 PHE A C 1
ATOM 2076 O O . PHE A 1 272 ? -27.467 18.889 20.353 1.00 61.09 272 PHE A O 1
ATOM 2083 N N . PHE A 1 273 ? -27.422 21.041 20.992 1.00 61.31 273 PHE A N 1
ATOM 2084 C CA . PHE A 1 273 ? -28.025 21.584 19.779 1.00 61.31 273 PHE A CA 1
ATOM 2085 C C . PHE A 1 273 ? -26.964 22.399 19.045 1.00 61.31 273 PHE A C 1
ATOM 2087 O O . PHE A 1 273 ? -26.406 23.339 19.618 1.00 61.31 273 PHE A O 1
ATOM 2094 N N . ALA A 1 274 ? -26.683 22.043 17.789 1.00 61.66 274 ALA A N 1
ATOM 2095 C CA . ALA A 1 274 ? -25.796 22.828 16.940 1.00 61.66 274 ALA A CA 1
ATOM 2096 C C . ALA A 1 274 ? -26.338 24.264 16.840 1.00 61.66 274 ALA A C 1
ATOM 2098 O O . ALA A 1 274 ? -27.478 24.487 16.434 1.00 61.66 274 ALA A O 1
ATOM 2099 N N . SER A 1 275 ? -25.528 25.228 17.267 1.00 64.56 275 SER A N 1
ATOM 2100 C CA . SER A 1 275 ? -25.831 26.660 17.190 1.00 64.56 275 SER A CA 1
ATOM 2101 C C . SER A 1 275 ? -25.124 27.254 15.973 1.00 64.56 275 SER A C 1
ATOM 2103 O O . SER A 1 275 ? -24.116 26.711 15.525 1.00 64.56 275 SER A O 1
ATOM 2105 N N . GLU A 1 276 ? -25.586 28.401 15.466 1.00 66.69 276 GLU A N 1
ATOM 2106 C CA . GLU A 1 276 ? -24.930 29.117 14.358 1.00 66.69 276 GLU A CA 1
ATOM 2107 C C . GLU A 1 276 ? -23.432 29.373 14.618 1.00 66.69 276 GLU A C 1
ATOM 2109 O O . GLU A 1 276 ? -22.637 29.380 13.677 1.00 66.69 276 GLU A O 1
ATOM 2114 N N . LEU A 1 277 ? -23.040 29.504 15.894 1.00 64.06 277 LEU A N 1
ATOM 2115 C CA . LEU A 1 277 ? -21.659 29.728 16.340 1.00 64.06 277 LEU A CA 1
ATOM 2116 C C . LEU A 1 277 ? -20.843 28.438 16.557 1.00 64.06 277 LEU A C 1
ATOM 2118 O O . LEU A 1 277 ? -19.615 28.494 16.580 1.00 64.06 277 LEU A O 1
ATOM 2122 N N . VAL A 1 278 ? -21.494 27.284 16.744 1.00 65.75 278 VAL A N 1
ATOM 2123 C CA . VAL A 1 278 ? -20.836 26.005 17.061 1.00 65.75 278 VAL A CA 1
ATOM 2124 C C . VAL A 1 278 ? -21.411 24.916 16.161 1.00 65.75 278 VAL A C 1
ATOM 2126 O O . VAL A 1 278 ? -22.374 24.236 16.509 1.00 65.75 278 VAL A O 1
ATOM 2129 N N . GLN A 1 279 ? -20.800 24.777 14.986 1.00 65.88 279 GLN A N 1
ATOM 2130 C CA . GLN A 1 279 ? -21.234 23.851 13.931 1.00 65.88 279 GLN A CA 1
ATOM 2131 C C . GLN A 1 279 ? -20.443 22.533 13.926 1.00 65.88 279 GLN A C 1
ATOM 2133 O O . GLN A 1 279 ? -20.844 21.559 13.296 1.00 65.88 279 GLN A O 1
ATOM 2138 N N . ASP A 1 280 ? -19.295 22.507 14.606 1.00 64.06 280 ASP A N 1
ATOM 2139 C CA . ASP A 1 280 ? -18.315 21.429 14.491 1.00 64.06 280 ASP A CA 1
ATOM 2140 C C . ASP A 1 280 ? -18.615 20.289 15.485 1.00 64.06 280 ASP A C 1
ATOM 2142 O O . ASP A 1 280 ? -18.691 20.511 16.695 1.00 64.06 280 ASP A O 1
ATOM 2146 N N . LYS A 1 281 ? -18.755 19.048 15.001 1.00 63.66 281 LYS A N 1
ATOM 2147 C CA . LYS A 1 281 ? -19.191 17.893 15.822 1.00 63.66 281 LYS A CA 1
ATOM 2148 C C . LYS A 1 281 ? -18.251 17.558 16.980 1.00 63.66 281 LYS A C 1
ATOM 2150 O O . LYS A 1 281 ? -18.670 16.964 17.965 1.00 63.66 281 LYS A O 1
ATOM 2155 N N . LYS A 1 282 ? -16.987 17.988 16.916 1.00 64.44 282 LYS A N 1
ATOM 2156 C CA . LYS A 1 282 ? -16.010 17.808 18.005 1.00 64.44 282 LYS A CA 1
ATOM 2157 C C . LYS A 1 282 ? -16.460 18.414 19.342 1.00 64.44 282 LYS A C 1
ATOM 2159 O O . LYS A 1 282 ? -15.995 17.979 20.392 1.00 64.44 282 LYS A O 1
ATOM 2164 N N . TRP A 1 283 ? -17.358 19.402 19.313 1.00 67.19 283 TRP A N 1
ATOM 2165 C CA . TRP A 1 283 ? -17.878 20.069 20.508 1.00 67.19 283 TRP A CA 1
ATOM 2166 C C . TRP A 1 283 ? -18.949 19.254 21.251 1.00 67.19 283 TRP A C 1
ATOM 2168 O O . TRP A 1 283 ? -19.177 19.508 22.433 1.00 67.19 283 TRP A O 1
ATOM 2178 N N . GLU A 1 284 ? -19.547 18.242 20.611 1.00 63.62 284 GLU A N 1
ATOM 2179 C CA . GLU A 1 284 ? -20.486 17.298 21.244 1.00 63.62 284 GLU A CA 1
ATOM 2180 C C . GLU A 1 284 ? -19.805 16.436 22.318 1.00 63.62 284 GLU A C 1
ATOM 2182 O O . GLU A 1 284 ? -20.460 15.992 23.264 1.00 63.62 284 GLU A O 1
ATOM 2187 N N . ASN A 1 285 ? -18.483 16.260 22.193 1.00 61.31 285 ASN A N 1
ATOM 2188 C CA . ASN A 1 285 ? -17.652 15.437 23.070 1.00 61.31 285 ASN A CA 1
ATOM 2189 C C . ASN A 1 285 ? -17.133 16.185 24.311 1.00 61.31 285 ASN A C 1
ATOM 2191 O O . ASN A 1 285 ? -16.446 15.594 25.147 1.00 61.31 285 ASN A O 1
ATOM 2195 N N . LEU A 1 286 ? -17.434 17.483 24.457 1.00 61.12 286 LEU A N 1
ATOM 2196 C CA . LEU A 1 286 ? -17.190 18.185 25.714 1.00 61.12 286 LEU A CA 1
ATOM 2197 C C . LEU A 1 286 ? -18.157 17.643 26.772 1.00 61.12 286 LEU A C 1
ATOM 2199 O O . LEU A 1 286 ? -19.372 17.655 26.571 1.00 61.12 286 LEU A O 1
ATOM 2203 N N . GLY A 1 287 ? -17.610 17.173 27.897 1.00 58.50 287 GLY A N 1
ATOM 2204 C CA . GLY A 1 287 ? -18.374 16.541 28.972 1.00 58.50 287 GLY A CA 1
ATOM 2205 C C . GLY A 1 287 ? -19.674 17.272 29.317 1.00 58.50 287 GLY A C 1
ATOM 2206 O O . GLY A 1 287 ? -19.700 18.496 29.470 1.00 58.50 287 GLY A O 1
ATOM 2207 N N . GLY A 1 288 ? -20.767 16.513 29.443 1.00 64.12 288 GLY A N 1
ATOM 2208 C CA . GLY A 1 288 ? -22.053 17.047 29.878 1.00 64.12 288 GLY A CA 1
ATOM 2209 C C . GLY A 1 288 ? -22.022 17.634 31.295 1.00 64.12 288 GLY A C 1
ATOM 2210 O O . GLY A 1 288 ? -21.040 17.527 32.025 1.00 64.12 288 GLY A O 1
ATOM 2211 N N . ALA A 1 289 ? -23.131 18.254 31.711 1.00 69.94 289 ALA A N 1
ATOM 2212 C CA . ALA A 1 289 ? -23.247 18.794 33.065 1.00 69.94 289 ALA A CA 1
ATOM 2213 C C . ALA A 1 289 ? -23.127 17.672 34.110 1.00 69.94 289 ALA A C 1
ATOM 2215 O O . ALA A 1 289 ? -23.848 16.673 34.041 1.00 69.94 289 ALA A O 1
ATOM 2216 N N . PHE A 1 290 ? -22.240 17.864 35.086 1.00 80.44 290 PHE A N 1
ATOM 2217 C CA . PHE A 1 290 ? -22.071 16.960 36.217 1.00 80.44 290 PHE A CA 1
ATOM 2218 C C . PHE A 1 290 ? -23.353 16.903 37.060 1.00 80.44 290 PHE A C 1
ATOM 2220 O O . PHE A 1 290 ? -23.867 17.932 37.499 1.00 80.44 290 PHE A O 1
ATOM 2227 N N . LYS A 1 291 ? -23.863 15.693 37.302 1.00 85.00 291 LYS A N 1
ATOM 2228 C CA . LYS A 1 291 ? -24.996 15.426 38.198 1.00 85.00 291 LYS A CA 1
ATOM 2229 C C . LYS A 1 291 ? -24.489 14.797 39.486 1.00 85.00 291 LYS A C 1
ATOM 2231 O O . LYS A 1 291 ? -23.807 13.777 39.439 1.00 85.00 291 LYS A O 1
ATOM 2236 N N . GLU A 1 292 ? -24.832 15.399 40.620 1.00 88.38 292 GLU A N 1
ATOM 2237 C CA . GLU A 1 292 ? -24.468 14.878 41.939 1.00 88.38 292 GLU A CA 1
ATOM 2238 C C . GLU A 1 292 ? -25.267 13.614 42.275 1.00 88.38 292 GLU A C 1
ATOM 2240 O O . GLU A 1 292 ? -26.490 13.558 42.107 1.00 88.38 292 GLU A O 1
ATOM 2245 N N . ILE A 1 293 ? -24.571 12.598 42.776 1.00 89.25 293 ILE A N 1
ATOM 2246 C CA . ILE A 1 293 ? -25.160 11.347 43.238 1.00 89.25 293 ILE A CA 1
ATOM 2247 C C . ILE A 1 293 ? -25.426 11.446 44.732 1.00 89.25 293 ILE A C 1
ATOM 2249 O O . ILE A 1 293 ? -24.533 11.708 45.536 1.00 89.25 293 ILE A O 1
ATOM 2253 N N . LYS A 1 294 ? -26.654 11.115 45.127 1.00 88.19 294 LYS A N 1
ATOM 2254 C CA . LYS A 1 294 ? -27.019 10.973 46.538 1.00 88.19 294 LYS A CA 1
ATOM 2255 C C . LYS A 1 294 ? -26.502 9.636 47.077 1.00 88.19 294 LYS A C 1
ATOM 2257 O O . LYS A 1 294 ? -27.255 8.666 47.131 1.00 88.19 294 LYS A O 1
ATOM 2262 N N . LEU A 1 295 ? -25.231 9.593 47.488 1.00 85.25 295 LEU A N 1
ATOM 2263 C CA . LEU A 1 295 ? -24.570 8.397 48.041 1.00 85.25 295 LEU A CA 1
ATOM 2264 C C . LEU A 1 295 ? -25.332 7.767 49.215 1.00 85.25 295 LEU A C 1
ATOM 2266 O O . LEU A 1 295 ? -25.281 6.555 49.409 1.00 85.25 295 LEU A O 1
ATOM 2270 N N . GLU A 1 296 ? -26.053 8.567 49.999 1.00 83.94 296 GLU A N 1
ATOM 2271 C CA . GLU A 1 296 ? -26.885 8.094 51.114 1.00 83.94 296 GLU A CA 1
ATOM 2272 C C . GLU A 1 296 ? -27.995 7.140 50.667 1.00 83.94 296 GLU A C 1
ATOM 2274 O O . GLU A 1 296 ? -28.384 6.254 51.420 1.00 83.94 296 GLU A O 1
ATOM 2279 N N . LYS A 1 297 ? -28.470 7.291 49.426 1.00 87.56 297 LYS A N 1
ATOM 2280 C CA . LYS A 1 297 ? -29.535 6.468 48.845 1.00 87.56 297 LYS A CA 1
ATOM 2281 C C . LYS A 1 297 ? -29.016 5.246 48.088 1.00 87.56 297 LYS A C 1
ATOM 2283 O O . LYS A 1 297 ? -29.826 4.451 47.627 1.00 87.56 297 LYS A O 1
ATOM 2288 N N . MET A 1 298 ? -27.698 5.110 47.925 1.00 87.00 298 MET A N 1
ATOM 2289 C CA . MET A 1 298 ? -27.097 3.953 47.264 1.00 87.00 298 MET A CA 1
ATOM 2290 C C . MET A 1 298 ? -26.919 2.788 48.232 1.00 87.00 298 MET A C 1
ATOM 2292 O O . MET A 1 298 ? -26.479 2.971 49.371 1.00 87.00 298 MET A O 1
ATOM 2296 N N . GLU A 1 299 ? -27.193 1.584 47.737 1.00 85.12 299 GLU A N 1
ATOM 2297 C CA . GLU A 1 299 ? -26.907 0.340 48.442 1.00 85.12 299 GLU A CA 1
ATOM 2298 C C . GLU A 1 299 ? -25.396 0.153 48.632 1.00 85.12 299 GLU A C 1
ATOM 2300 O O . GLU A 1 299 ? -24.591 0.443 47.747 1.00 85.12 299 GLU A O 1
ATOM 2305 N N . GLY A 1 300 ? -25.000 -0.317 49.816 1.00 84.31 300 GLY A N 1
ATOM 2306 C CA . GLY A 1 300 ? -23.600 -0.535 50.177 1.00 84.31 300 GLY A CA 1
ATOM 2307 C C . GLY A 1 300 ? -23.284 -0.048 51.588 1.00 84.31 300 GLY A C 1
ATOM 2308 O O . GLY A 1 300 ? -23.774 0.988 52.033 1.00 84.31 300 GLY A O 1
ATOM 2309 N N . LYS A 1 301 ? -22.451 -0.808 52.305 1.00 86.31 301 LYS A N 1
ATOM 2310 C CA . LYS A 1 301 ? -22.094 -0.512 53.703 1.00 86.31 301 LYS A CA 1
ATOM 2311 C C . LYS A 1 301 ? -21.114 0.656 53.812 1.00 86.31 301 LYS A C 1
ATOM 2313 O O . LYS A 1 301 ? -21.291 1.526 54.654 1.00 86.31 301 LYS A O 1
ATOM 2318 N N . ASN A 1 302 ? -20.124 0.688 52.922 1.00 89.50 302 ASN A N 1
ATOM 2319 C CA . ASN A 1 302 ? -19.041 1.667 52.920 1.00 89.50 302 ASN A CA 1
ATOM 2320 C C . ASN A 1 302 ? -18.937 2.355 51.552 1.00 89.50 302 ASN A C 1
ATOM 2322 O O . ASN A 1 302 ? -19.475 1.864 50.559 1.00 89.50 302 ASN A O 1
ATOM 2326 N N . PHE A 1 303 ? -18.212 3.477 51.497 1.00 87.81 303 PHE A N 1
ATOM 2327 C CA . PHE A 1 303 ? -17.987 4.248 50.269 1.00 87.81 303 PHE A CA 1
ATOM 2328 C C . PHE A 1 303 ? -17.448 3.390 49.114 1.00 87.81 303 PHE A C 1
ATOM 2330 O O . PHE A 1 303 ? -17.948 3.493 48.000 1.00 87.81 303 PHE A O 1
ATOM 2337 N N . LEU A 1 304 ? -16.497 2.494 49.399 1.00 90.31 304 LEU A N 1
ATOM 2338 C CA . LEU A 1 304 ? -15.909 1.601 48.399 1.00 90.31 304 LEU A CA 1
ATOM 2339 C C . LEU A 1 304 ? -16.968 0.718 47.722 1.00 90.31 304 LEU A C 1
ATOM 2341 O O . LEU A 1 304 ? -17.068 0.728 46.503 1.00 90.31 304 LEU A O 1
ATOM 2345 N N . ASN A 1 305 ? -17.825 0.049 48.501 1.00 91.12 305 ASN A N 1
ATOM 2346 C CA . ASN A 1 305 ? -18.898 -0.798 47.966 1.00 91.12 305 ASN A CA 1
ATOM 2347 C C . ASN A 1 305 ? -19.888 0.001 47.108 1.00 91.12 305 ASN A C 1
ATOM 2349 O O . ASN A 1 305 ? -20.358 -0.485 46.083 1.00 91.12 305 ASN A O 1
ATOM 2353 N N . LYS A 1 306 ? -20.203 1.235 47.523 1.00 91.50 306 LYS A N 1
ATOM 2354 C CA . LYS A 1 306 ? -21.079 2.132 46.756 1.00 91.50 306 LYS A CA 1
ATOM 2355 C C . LYS A 1 306 ? -20.428 2.537 45.433 1.00 91.50 306 LYS A C 1
ATOM 2357 O O . LYS A 1 306 ? -21.114 2.617 44.420 1.00 91.50 306 LYS A O 1
ATOM 2362 N N . MET A 1 307 ? -19.115 2.756 45.437 1.00 91.75 307 MET A N 1
ATOM 2363 C CA . MET A 1 307 ? -18.340 3.106 44.251 1.00 91.75 307 MET A CA 1
ATOM 2364 C C . MET A 1 307 ? -18.184 1.922 43.288 1.00 91.75 307 MET A C 1
ATOM 2366 O O . MET A 1 307 ? -18.316 2.105 42.084 1.00 91.75 307 MET A O 1
ATOM 2370 N N . GLU A 1 308 ? -17.971 0.709 43.798 1.00 89.75 308 GLU A N 1
ATOM 2371 C CA . GLU A 1 308 ? -17.961 -0.520 42.994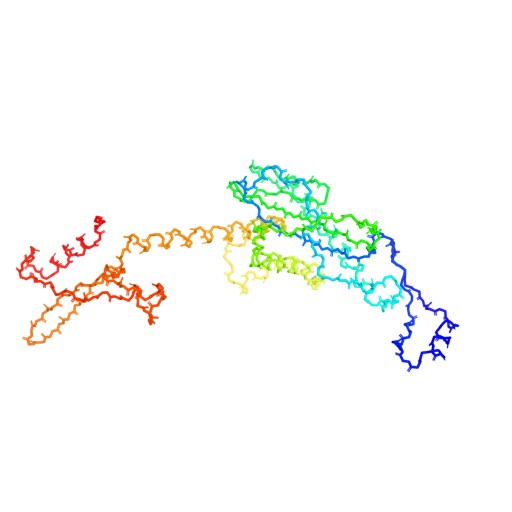 1.00 89.75 308 GLU A CA 1
ATOM 2372 C C . GLU A 1 308 ? -19.312 -0.755 42.316 1.00 89.75 308 GLU A C 1
ATOM 2374 O O . GLU A 1 308 ? -19.358 -0.968 41.105 1.00 89.75 308 GLU A O 1
ATOM 2379 N N . LEU A 1 309 ? -20.414 -0.637 43.070 1.00 89.94 309 LEU A N 1
ATOM 2380 C CA . LEU A 1 309 ? -21.766 -0.734 42.519 1.00 89.94 309 LEU A CA 1
ATOM 2381 C C . LEU A 1 309 ? -22.000 0.338 41.449 1.00 89.94 309 LEU A C 1
ATOM 2383 O O . LEU A 1 309 ? -22.531 0.046 40.380 1.00 89.94 309 LEU A O 1
ATOM 2387 N N . LEU A 1 310 ? -21.558 1.570 41.712 1.00 88.44 310 LEU A N 1
ATOM 2388 C CA . LEU A 1 310 ? -21.663 2.661 40.756 1.00 88.44 310 LEU A CA 1
ATOM 2389 C C . LEU A 1 310 ? -20.896 2.369 39.464 1.00 88.44 310 LEU A C 1
ATOM 2391 O O . LEU A 1 310 ? -21.455 2.514 38.380 1.00 88.44 310 LEU A O 1
ATOM 2395 N N . MET A 1 311 ? -19.635 1.944 39.566 1.00 88.12 311 MET A N 1
ATOM 2396 C CA . MET A 1 311 ? -18.813 1.602 38.405 1.00 88.12 311 MET A CA 1
ATOM 2397 C C . MET A 1 311 ? -19.408 0.430 37.621 1.00 88.12 311 MET A C 1
ATOM 2399 O O . MET A 1 311 ? -19.414 0.487 36.396 1.00 88.12 311 MET A O 1
ATOM 2403 N N . ALA A 1 312 ? -19.979 -0.571 38.298 1.00 86.62 312 ALA A N 1
ATOM 2404 C CA . ALA A 1 312 ? -20.675 -1.684 37.652 1.00 86.62 312 ALA A CA 1
ATOM 2405 C C . ALA A 1 312 ? -21.936 -1.230 36.891 1.00 86.62 312 ALA A C 1
ATOM 2407 O O . ALA A 1 312 ? -22.170 -1.650 35.760 1.00 86.62 312 ALA A O 1
ATOM 2408 N N . CYS A 1 313 ? -22.733 -0.323 37.466 1.00 82.94 313 CYS A N 1
ATOM 2409 C CA . CYS A 1 313 ? -23.886 0.263 36.773 1.00 82.94 313 CYS A CA 1
ATOM 2410 C C . CYS A 1 313 ? -23.476 1.151 35.587 1.00 82.94 313 CYS A C 1
ATOM 2412 O O . CYS A 1 313 ? -24.233 1.297 34.626 1.00 82.94 313 CYS A O 1
ATOM 2414 N N . LEU A 1 314 ? -22.300 1.781 35.658 1.00 79.81 314 LEU A N 1
ATOM 2415 C CA . LEU A 1 314 ? -21.788 2.642 34.596 1.00 79.81 314 LEU A CA 1
ATOM 2416 C C . LEU A 1 314 ? -21.110 1.862 33.464 1.00 79.81 314 LEU A C 1
ATOM 2418 O O . LEU A 1 314 ? -21.136 2.348 32.336 1.00 79.81 314 LEU A O 1
ATOM 2422 N N . SER A 1 315 ? -20.551 0.683 33.744 1.00 77.31 315 SER A N 1
ATOM 2423 C CA . SER A 1 315 ? -19.926 -0.196 32.749 1.00 77.31 315 SER A CA 1
ATOM 2424 C C . SER A 1 315 ? -20.913 -1.119 32.033 1.00 77.31 315 SER A C 1
ATOM 2426 O O . SER A 1 315 ? -20.585 -1.641 30.969 1.00 77.31 315 SER A O 1
ATOM 2428 N N . SER A 1 316 ? -22.120 -1.315 32.576 1.00 70.81 316 SER A N 1
ATOM 2429 C CA . SER A 1 316 ? -23.164 -2.067 31.881 1.00 70.81 316 SER A CA 1
ATOM 2430 C C . SER A 1 316 ? -23.637 -1.300 30.639 1.00 70.81 316 SER A C 1
ATOM 2432 O O . SER A 1 316 ? -24.048 -0.137 30.772 1.00 70.81 316 SER A O 1
ATOM 2434 N N . PRO A 1 317 ? -23.648 -1.930 29.447 1.00 61.66 317 PRO A N 1
ATOM 2435 C CA . PRO A 1 317 ? -24.344 -1.370 28.298 1.00 61.66 317 PRO A CA 1
ATOM 2436 C C . PRO A 1 317 ? -25.827 -1.215 28.664 1.00 61.66 317 PRO A C 1
ATOM 2438 O O . PRO A 1 317 ? -26.414 -2.104 29.286 1.00 61.66 317 PRO A O 1
ATOM 2441 N N . SER A 1 318 ? -26.385 -0.039 28.375 1.00 53.59 318 SER A N 1
ATOM 2442 C CA . SER A 1 318 ? -27.799 0.305 28.583 1.00 53.59 318 SER A CA 1
ATOM 2443 C C . SER A 1 318 ? -28.616 0.024 27.340 1.00 53.59 318 SER A C 1
ATOM 2445 O O . SER A 1 318 ? -28.111 0.426 26.269 1.00 53.59 318 SER A O 1
#

InterPro domains:
  IPR019313 Mediator complex, subunit Med17 [PTHR13114] (24-256)

Foldseek 3Di:
DKDKDFDPPVVQVVQVVPDPPDDRDDRIDIDADLQLAFAKDKDKDKAFLVPDPPVPPDDPVVPDDPDDDPDDPDPDHVVVRVVSSVRSVLLVVVQVQLVVCQQVDDDPDRWDDDDQWIWDDLDVRMIMIMGMDGDNNPDDDDPDDDPPDDDDDPPPGPVVLVVVLVVLSVVVVCCVVDDDDDDDPPDDPDDPPLVVVCVVVVNDPVSSVVVVDDDGSNNVSSVSVNVVVVVVVVVVVVVVCCVQLWDKDWDWDADPVPGIKIWIWTAQDPPDDQDPVRNDCVVSGPTDDIDIDPLVPADDDDPVRSVVVVVVVSPDRD

Sequence (318 aa):
MSQVTKAPEEQIAQAMSMNASGPAPSALRVTVPPELQGVAFISVLCQKEQEDVVTATLSSSALNCPGTLPGDGAELHWQQKLEAAQNVLFCKELFARLAAEAVQLDASIPHMVVGNQIMATVLPGIQLLIGLCHNNGQNNNNPDGIKSEGSSGKSEHDHVLEHSLHQLLRTVHHNNTHHPFPHPATGPLGPSKRRSLAGPMAADRYELLDMSKEQSLLEQIIQQAQHFFMRRRSEYVLDTIAKEVGDRMIAIRCEPSVGIQVYIAQSPRKDFFASELVQDKKWENLGGAFKEIKLEKMEGKNFLNKMELLMACLSSPS